Protein AF-0000000080634262 (afdb_homodimer)

Radius of gyration: 26.29 Å; Cα contacts (8 Å, |Δi|>4): 633; chains: 2; bounding box: 50×141×45 Å

Secondary structure (DSSP, 8-state):
--------------------EEEEEEEEESS-HHHHHHHHSSGGGHHHH-TTEEEEEEEEETTEEEEEEEETTS-EEEEEEEEEETTTTEEEEEEEE-SSSEEEEEEEEEEEEETTEEEEEEEEEEEE-SS-HHHHHHHHHHHHHHHHHHHHHHHHT-/--------------------EEEEEEEEESS-HHHHHHHHSSGGGHHHH-TTEEEEEEEEETTEEEEEEEETTS-EEEEEEEEEETTTTEEEEEEEE-SSSEEEEEEEEEEEEETTEEEEEEEEEEEE-SS-HHHHHHHHHHHHHHHHHHHHHHHHT-

Solvent-accessible surface area (backbone atoms only — not comparable to full-atom values): 17126 Å² total; per-residue (Å²): 134,85,78,78,78,80,78,79,79,77,76,73,71,71,70,67,74,78,78,60,48,74,48,76,50,71,51,75,43,91,41,51,42,67,66,53,38,69,48,66,56,49,79,53,40,50,22,69,28,28,77,58,37,46,24,17,33,34,34,51,56,97,90,39,41,35,37,38,36,35,32,60,96,59,64,52,36,33,33,37,60,72,46,77,34,81,89,67,31,33,33,30,33,32,60,77,46,59,87,61,41,56,40,80,35,39,35,37,44,34,48,38,75,44,88,80,14,17,35,36,42,42,37,38,37,23,34,56,38,93,45,52,63,70,56,33,44,52,53,52,51,48,53,53,52,47,31,51,54,22,42,52,52,49,62,72,72,109,133,83,78,78,78,77,79,78,79,76,76,72,70,72,71,67,72,79,78,61,48,73,46,76,51,72,51,77,40,93,41,51,41,68,67,53,38,68,46,66,56,48,80,52,40,49,22,67,27,27,77,59,37,46,26,16,34,32,33,50,56,95,90,39,41,34,38,38,35,35,32,61,95,58,64,53,35,33,34,37,58,72,45,76,34,83,89,66,30,34,35,29,33,30,60,78,47,59,86,60,39,56,40,80,35,40,36,38,44,33,48,37,76,45,88,80,13,18,33,36,42,40,37,37,38,23,34,57,38,94,45,51,63,69,56,35,44,51,53,53,51,48,54,52,52,46,30,50,54,22,42,51,53,50,59,69,72,106

Sequence (316 aa):
MRTLFAIMAAMIALASPALAVEVTESTTLPYPVEKVWQQIGPFCNLGTWHPAVESCTLRRKDGAQKRVLALKGGGAIEERLLSSSASSHRIRYSILTSPLPVKDYAASLSAEPAGKGTRVVWKARYTSNGASDEESRKVISGIFTAGFDGLKQKLAAQMRTLFAIMAAMIALASPALAVEVTESTTLPYPVEKVWQQIGPFCNLGTWHPAVESCTLRRKDGAQKRVLALKGGGAIEERLLSSSASSHRIRYSILTSPLPVKDYAASLSAEPAGKGTRVVWKARYTSNGASDEESRKVISGIFTAGFDGLKQKLAAQ

InterPro domains:
  IPR019587 Polyketide cyclase/dehydrase [PF10604] (21-155)
  IPR023393 START-like domain superfamily [G3DSA:3.30.530.20] (20-157)

Organism: NCBI:txid1064539

Foldseek 3Di:
DPPPPPPPPPPPPPPPPPDWQKAKDKDKDLDDQVLLLVQVQPPQSLQVFQPQFVGKDWDDDPRWIKIWTAGVVGWIWIKTWPDGDPPQSKTKIATPDGPAQWAPKIKMWGWDDDPNIIMIMIMMITHGHPDDSVVSNVVVNVSVVSRVVRSNVVSVVD/DPPPPPPPPPPPPPPPPPDWQKAKDKDKDLADQVLLLVQVQPPQSLQVFQPQFVGKDWDDDPRWIKIWTAGVVGWIWIKTWPDGDPPQSKTKIATDDGPAQWAPKIKMWGWDDDPNIIMIMIMMITHGHPDDSVVSNVVVNVSVVSRVVRSNVVSVVD

pLDDT: mean 91.01, std 17.72, range [24.95, 99.0]

Nearest PDB structures (foldseek):
  3cnw-assembly1_A  TM=9.439E-01  e=1.533E-12  Bacillus cereus ATCC 14579
  3f08-assembly1_A  TM=9.289E-01  e=1.223E-12  [Bacillus thuringiensis] serovar konkukian
  4n0g-assembly2_D  TM=9.205E-01  e=3.667E-10  Arabidopsis thaliana
  3rt0-assembly2_D  TM=8.994E-01  e=9.695E-09  Arabidopsis thaliana
  4jdl-assembly1_A  TM=8.144E-01  e=6.407E-06  Arabidopsis thaliana

Structure (mmCIF, N/CA/C/O backbone):
data_AF-0000000080634262-model_v1
#
loop_
_entity.id
_entity.type
_entity.pdbx_description
1 polymer 'SRPBCC family protein'
#
loop_
_atom_site.group_PDB
_atom_site.id
_atom_site.type_symbol
_atom_site.label_atom_id
_atom_site.label_alt_id
_atom_site.label_comp_id
_atom_site.label_asym_id
_atom_site.label_entity_id
_atom_site.label_seq_id
_atom_site.pdbx_PDB_ins_code
_atom_site.Cartn_x
_atom_site.Cartn_y
_atom_site.Cartn_z
_atom_site.occupancy
_atom_site.B_iso_or_equiv
_atom_site.auth_seq_id
_atom_site.auth_comp_id
_atom_site.auth_asym_id
_atom_site.auth_atom_id
_atom_site.pdbx_PDB_model_num
ATOM 1 N N . MET A 1 1 ? 11.555 -71.75 25.875 1 26.02 1 MET A N 1
ATOM 2 C CA . MET A 1 1 ? 10.578 -71.062 25 1 26.02 1 MET A CA 1
ATOM 3 C C . MET A 1 1 ? 10.883 -69.625 24.859 1 26.02 1 MET A C 1
ATOM 5 O O . MET A 1 1 ? 10.75 -68.812 25.812 1 26.02 1 MET A O 1
ATOM 9 N N . ARG A 1 2 ? 12.07 -69.312 24.203 1 41.69 2 ARG A N 1
ATOM 10 C CA . ARG A 1 2 ? 12.562 -67.938 23.891 1 41.69 2 ARG A CA 1
ATOM 11 C C . ARG A 1 2 ? 11.5 -67.125 23.188 1 41.69 2 ARG A C 1
ATOM 13 O O . ARG A 1 2 ? 10.938 -67.562 22.172 1 41.69 2 ARG A O 1
ATOM 20 N N . THR A 1 3 ? 10.797 -66.25 23.906 1 38.19 3 THR A N 1
ATOM 21 C CA . THR A 1 3 ? 9.781 -65.375 23.406 1 38.19 3 THR A CA 1
ATOM 22 C C . THR A 1 3 ? 10.344 -64.5 22.297 1 38.19 3 THR A C 1
ATOM 24 O O . THR A 1 3 ? 11.359 -63.812 22.484 1 38.19 3 THR A O 1
ATOM 27 N N . LEU A 1 4 ? 10.148 -64.812 21.109 1 45.25 4 LEU A N 1
ATOM 28 C CA . LEU A 1 4 ? 10.508 -64.062 19.906 1 45.25 4 LEU A CA 1
ATOM 29 C C . LEU A 1 4 ? 9.844 -62.688 19.922 1 45.25 4 LEU A C 1
ATOM 31 O O . LEU A 1 4 ? 8.617 -62.594 20.031 1 45.25 4 LEU A O 1
ATOM 35 N N . PHE A 1 5 ? 10.539 -61.656 20.422 1 45.03 5 PHE A N 1
ATOM 36 C CA . PHE A 1 5 ? 10.102 -60.25 20.359 1 45.03 5 PHE A CA 1
ATOM 37 C C . PHE A 1 5 ? 10.039 -59.781 18.922 1 45.03 5 PHE A C 1
ATOM 39 O O . PHE A 1 5 ? 11.047 -59.781 18.203 1 45.03 5 PHE A O 1
ATOM 46 N N . ALA A 1 6 ? 8.93 -59.969 18.203 1 47.25 6 ALA A N 1
ATOM 47 C CA . ALA A 1 6 ? 8.688 -59.406 16.859 1 47.25 6 ALA A CA 1
ATOM 48 C C . ALA A 1 6 ? 8.773 -57.875 16.875 1 47.25 6 ALA A C 1
ATOM 50 O O . ALA A 1 6 ? 8.062 -57.219 17.641 1 47.25 6 ALA A O 1
ATOM 51 N N . ILE A 1 7 ? 9.953 -57.281 16.547 1 45.41 7 ILE A N 1
ATOM 52 C CA . ILE A 1 7 ? 10.094 -55.844 16.359 1 45.41 7 ILE A CA 1
ATOM 53 C C . ILE A 1 7 ? 9.211 -55.375 15.211 1 45.41 7 ILE A C 1
ATOM 55 O O . ILE A 1 7 ? 9.375 -55.844 14.078 1 45.41 7 ILE A O 1
ATOM 59 N N . MET A 1 8 ? 8.016 -54.938 15.414 1 42.28 8 MET A N 1
ATOM 60 C CA . MET A 1 8 ? 7.148 -54.312 14.414 1 42.28 8 MET A CA 1
ATOM 61 C C . MET A 1 8 ? 7.777 -53.062 13.859 1 42.28 8 MET A C 1
ATOM 63 O O . MET A 1 8 ? 8.055 -52.125 14.609 1 42.28 8 MET A O 1
ATOM 67 N N . ALA A 1 9 ? 8.523 -53.062 12.742 1 43.19 9 ALA A N 1
ATOM 68 C CA . ALA A 1 9 ? 9.016 -51.875 12.047 1 43.19 9 ALA A CA 1
ATOM 69 C C . ALA A 1 9 ? 7.863 -51 11.539 1 43.19 9 ALA A C 1
ATOM 71 O O . ALA A 1 9 ? 7.027 -51.469 10.758 1 43.19 9 ALA A O 1
ATOM 72 N N . ALA A 1 10 ? 7.402 -49.969 12.281 1 42.59 10 ALA A N 1
ATOM 73 C CA . ALA A 1 10 ? 6.445 -48.969 11.812 1 42.59 10 ALA A CA 1
ATOM 74 C C . ALA A 1 10 ? 6.949 -48.281 10.555 1 42.59 10 ALA A C 1
ATOM 76 O O . ALA A 1 10 ? 8.016 -47.656 10.555 1 42.59 10 ALA A O 1
ATOM 77 N N . MET A 1 11 ? 6.648 -48.719 9.391 1 40.09 11 MET A N 1
ATOM 78 C CA . MET A 1 11 ? 6.945 -47.969 8.164 1 40.09 11 MET A CA 1
ATOM 79 C C . MET A 1 11 ? 6.445 -46.531 8.266 1 40.09 11 MET A C 1
ATOM 81 O O . MET A 1 11 ? 5.27 -46.312 8.547 1 40.09 11 MET A O 1
ATOM 85 N N . ILE A 1 12 ? 7.262 -45.656 8.68 1 41.44 12 ILE A N 1
ATOM 86 C CA . ILE A 1 12 ? 6.918 -44.25 8.516 1 41.44 12 ILE A CA 1
ATOM 87 C C . ILE A 1 12 ? 6.543 -43.969 7.066 1 41.44 12 ILE A C 1
ATOM 89 O O . ILE A 1 12 ? 7.371 -44.125 6.164 1 41.44 12 ILE A O 1
ATOM 93 N N . ALA A 1 13 ? 5.395 -44.188 6.656 1 39.56 13 ALA A N 1
ATOM 94 C CA . ALA A 1 13 ? 4.953 -43.688 5.352 1 39.56 13 ALA A CA 1
ATOM 95 C C . ALA A 1 13 ? 5.449 -42.281 5.098 1 39.56 13 ALA A C 1
ATOM 97 O O . ALA A 1 13 ? 5.113 -41.344 5.844 1 39.56 13 ALA A O 1
ATOM 98 N N . LEU A 1 14 ? 6.648 -42.062 4.652 1 41.06 14 LEU A N 1
ATOM 99 C CA . LEU A 1 14 ? 6.863 -40.719 4.07 1 41.06 14 LEU A CA 1
ATOM 100 C C . LEU A 1 14 ? 5.637 -40.281 3.289 1 41.06 14 LEU A C 1
ATOM 102 O O . LEU A 1 14 ? 5.121 -41 2.447 1 41.06 14 LEU A O 1
ATOM 106 N N . ALA A 1 15 ? 4.656 -39.625 3.889 1 42.59 15 ALA A N 1
ATOM 107 C CA . ALA A 1 15 ? 3.645 -38.938 3.076 1 42.59 15 ALA A CA 1
ATOM 108 C C . ALA A 1 15 ? 4.191 -38.594 1.695 1 42.59 15 ALA A C 1
ATOM 110 O O . ALA A 1 15 ? 5.227 -37.938 1.577 1 42.59 15 ALA A O 1
ATOM 111 N N . SER A 1 16 ? 4.164 -39.344 0.72 1 44.16 16 SER A N 1
ATOM 112 C CA . SER A 1 16 ? 4.359 -38.844 -0.639 1 44.16 16 SER A CA 1
ATOM 113 C C . SER A 1 16 ? 3.889 -37.406 -0.773 1 44.16 16 SER A C 1
ATOM 115 O O . SER A 1 16 ? 2.775 -37.062 -0.365 1 44.16 16 SER A O 1
ATOM 117 N N . PRO A 1 17 ? 4.707 -36.312 -0.596 1 48.53 17 PRO A N 1
ATOM 118 C CA . PRO A 1 17 ? 4.148 -34.969 -0.733 1 48.53 17 PRO A CA 1
ATOM 119 C C . PRO A 1 17 ? 2.934 -34.938 -1.658 1 48.53 17 PRO A C 1
ATOM 121 O O . PRO A 1 17 ? 2.996 -35.438 -2.787 1 48.53 17 PRO A O 1
ATOM 124 N N . ALA A 1 18 ? 1.778 -35.312 -1.426 1 54.34 18 ALA A N 1
ATOM 125 C CA . ALA A 1 18 ? 0.658 -35.031 -2.312 1 54.34 18 ALA A CA 1
ATOM 126 C C . ALA A 1 18 ? 1.027 -33.938 -3.311 1 54.34 18 ALA A C 1
ATOM 128 O O . ALA A 1 18 ? 1.738 -32.969 -2.969 1 54.34 18 ALA A O 1
ATOM 129 N N . LEU A 1 19 ? 1.406 -34.094 -4.633 1 70.31 19 LEU A N 1
ATOM 130 C CA . LEU A 1 19 ? 2.033 -33.406 -5.766 1 70.31 19 LEU A CA 1
ATOM 131 C C . LEU A 1 19 ? 1.473 -32 -5.93 1 70.31 19 LEU A C 1
ATOM 133 O O . LEU A 1 19 ? 0.319 -31.844 -6.332 1 70.31 19 LEU A O 1
ATOM 137 N N . ALA A 1 20 ? 1.976 -31.109 -5.25 1 91.56 20 ALA A N 1
ATOM 138 C CA . ALA A 1 20 ? 1.607 -29.703 -5.379 1 91.56 20 ALA A CA 1
ATOM 139 C C . ALA A 1 20 ? 1.731 -29.234 -6.824 1 91.56 20 ALA A C 1
ATOM 141 O O . ALA A 1 20 ? 2.648 -29.656 -7.543 1 91.56 20 ALA A O 1
ATOM 142 N N . VAL A 1 21 ? 0.616 -28.562 -7.32 1 98.19 21 VAL A N 1
ATOM 143 C CA . VAL A 1 21 ? 0.658 -27.891 -8.617 1 98.19 21 VAL A CA 1
ATOM 144 C C . VAL A 1 21 ? 1.538 -26.656 -8.539 1 98.19 21 VAL A C 1
ATOM 146 O O . VAL A 1 21 ? 1.495 -25.922 -7.543 1 98.19 21 VAL A O 1
ATOM 149 N N . GLU A 1 22 ? 2.365 -26.438 -9.523 1 98.62 22 GLU A N 1
ATOM 150 C CA . GLU A 1 22 ? 3.184 -25.234 -9.609 1 98.62 22 GLU A CA 1
ATOM 151 C C . GLU A 1 22 ? 2.854 -24.422 -10.859 1 98.62 22 GLU A C 1
ATOM 153 O O . GLU A 1 22 ? 2.695 -25 -11.945 1 98.62 22 GLU A O 1
ATOM 158 N N . VAL A 1 23 ? 2.68 -23.188 -10.68 1 98.81 23 VAL A N 1
ATOM 159 C CA . VAL A 1 23 ? 2.471 -22.266 -11.789 1 98.81 23 VAL A CA 1
ATOM 160 C C . VAL A 1 23 ? 3.512 -21.141 -11.727 1 98.81 23 VAL A C 1
ATOM 162 O O . VAL A 1 23 ? 3.76 -20.578 -10.664 1 98.81 23 VAL A O 1
ATOM 165 N N . THR A 1 24 ? 4.18 -20.875 -12.828 1 98.88 24 THR A N 1
ATOM 166 C CA . THR A 1 24 ? 5.109 -19.75 -12.961 1 98.88 24 THR A CA 1
ATOM 167 C C . THR A 1 24 ? 4.84 -18.969 -14.242 1 98.88 24 THR A C 1
ATOM 169 O O . THR A 1 24 ? 4.719 -19.562 -15.32 1 98.88 24 THR A O 1
ATOM 172 N N . GLU A 1 25 ? 4.66 -17.703 -14.125 1 98.94 25 GLU A N 1
ATOM 173 C CA . GLU A 1 25 ? 4.566 -16.766 -15.242 1 98.94 25 GLU A CA 1
ATOM 174 C C . GLU A 1 25 ? 5.566 -15.625 -15.094 1 98.94 25 GLU A C 1
ATOM 176 O O . GLU A 1 25 ? 5.949 -15.281 -13.977 1 98.94 25 GLU A O 1
ATOM 181 N N . SER A 1 26 ? 5.973 -15.055 -16.203 1 98.88 26 SER A N 1
ATOM 182 C CA . SER A 1 26 ? 6.883 -13.914 -16.125 1 98.88 26 SER A CA 1
ATOM 183 C C . SER A 1 26 ? 6.656 -12.953 -17.297 1 98.88 26 SER A C 1
ATOM 185 O O . SER A 1 26 ? 6.023 -13.312 -18.281 1 98.88 26 SER A O 1
ATOM 187 N N . THR A 1 27 ? 7.086 -11.773 -17.125 1 98.88 27 THR A N 1
ATOM 188 C CA . THR A 1 27 ? 7.113 -10.75 -18.156 1 98.88 27 THR A CA 1
ATOM 189 C C . THR A 1 27 ? 8.344 -9.852 -18 1 98.88 27 THR A C 1
ATOM 191 O O . THR A 1 27 ? 8.945 -9.805 -16.922 1 98.88 27 THR A O 1
ATOM 194 N N . THR A 1 28 ? 8.719 -9.25 -19.094 1 98.69 28 THR A N 1
ATOM 195 C CA . THR A 1 28 ? 9.797 -8.266 -19.047 1 98.69 28 THR A CA 1
ATOM 196 C C . THR A 1 28 ? 9.273 -6.879 -19.406 1 98.69 28 THR A C 1
ATOM 198 O O . THR A 1 28 ? 8.555 -6.707 -20.391 1 98.69 28 THR A O 1
ATOM 201 N N . LEU A 1 29 ? 9.625 -5.977 -18.562 1 98.75 29 LEU A N 1
ATOM 202 C CA . LEU A 1 29 ? 9.172 -4.598 -18.703 1 98.75 29 LEU A CA 1
ATOM 203 C C . LEU A 1 29 ? 10.344 -3.666 -19 1 98.75 29 LEU A C 1
ATOM 205 O O . LEU A 1 29 ? 11.438 -3.844 -18.469 1 98.75 29 LEU A O 1
ATOM 209 N N . PRO A 1 30 ? 10.148 -2.578 -19.797 1 98.19 30 PRO A N 1
ATOM 210 C CA . PRO A 1 30 ? 11.227 -1.662 -20.172 1 98.19 30 PRO A CA 1
ATOM 211 C C . PRO A 1 30 ? 11.445 -0.554 -19.141 1 98.19 30 PRO A C 1
ATOM 213 O O . PRO A 1 30 ? 11.602 0.612 -19.516 1 98.19 30 PRO A O 1
ATOM 216 N N . TYR A 1 31 ? 11.453 -0.851 -17.906 1 98 31 TYR A N 1
ATOM 217 C CA . TYR A 1 31 ? 11.648 0.09 -16.812 1 98 31 TYR A CA 1
ATOM 218 C C . TYR A 1 31 ? 12.68 -0.433 -15.812 1 98 31 TYR A C 1
ATOM 220 O O . TYR A 1 31 ? 12.836 -1.646 -15.656 1 98 31 TYR A O 1
ATOM 228 N N . PRO A 1 32 ? 13.375 0.494 -15.148 1 96.81 32 PRO A N 1
ATOM 229 C CA . PRO A 1 32 ? 14.32 0.051 -14.125 1 96.81 32 PRO A CA 1
ATOM 230 C C . PRO A 1 32 ? 13.648 -0.703 -12.977 1 96.81 32 PRO A C 1
ATOM 232 O O . PRO A 1 32 ? 12.477 -0.457 -12.68 1 96.81 32 PRO A O 1
ATOM 235 N N . VAL A 1 33 ? 14.352 -1.589 -12.281 1 97.62 33 VAL A N 1
ATOM 236 C CA . VAL A 1 33 ? 13.82 -2.51 -11.281 1 97.62 33 VAL A CA 1
ATOM 237 C C . VAL A 1 33 ? 13.188 -1.723 -10.141 1 97.62 33 VAL A C 1
ATOM 239 O O . VAL A 1 33 ? 12.156 -2.125 -9.594 1 97.62 33 VAL A O 1
ATOM 242 N N . GLU A 1 34 ? 13.75 -0.56 -9.789 1 94.44 34 GLU A N 1
ATOM 243 C CA . GLU A 1 34 ? 13.219 0.201 -8.664 1 94.44 34 GLU A CA 1
ATOM 244 C C . GLU A 1 34 ? 11.828 0.756 -8.984 1 94.44 34 GLU A C 1
ATOM 246 O O . GLU A 1 34 ? 10.953 0.785 -8.117 1 94.44 34 GLU A O 1
ATOM 251 N N . LYS A 1 35 ? 11.68 1.171 -10.195 1 95.25 35 LYS A N 1
ATOM 252 C CA . LYS A 1 35 ? 10.383 1.679 -10.625 1 95.25 35 LYS A CA 1
ATOM 253 C C . LYS A 1 35 ? 9.32 0.579 -10.594 1 95.25 35 LYS A C 1
ATOM 255 O O . LYS A 1 35 ? 8.195 0.804 -10.141 1 95.25 35 LYS A O 1
ATOM 260 N N . VAL A 1 36 ? 9.656 -0.594 -11.008 1 98.12 36 VAL A N 1
ATOM 261 C CA . VAL A 1 36 ? 8.742 -1.733 -11.016 1 98.12 36 VAL A CA 1
ATOM 262 C C . VAL A 1 36 ? 8.453 -2.166 -9.578 1 98.12 36 VAL A C 1
ATOM 264 O O . VAL A 1 36 ? 7.297 -2.414 -9.227 1 98.12 36 VAL A O 1
ATOM 267 N N . TRP A 1 37 ? 9.5 -2.176 -8.742 1 97.38 37 TRP A N 1
ATOM 268 C CA . TRP A 1 37 ? 9.367 -2.609 -7.355 1 97.38 37 TRP A CA 1
ATOM 269 C C . TRP A 1 37 ? 8.422 -1.69 -6.586 1 97.38 37 TRP A C 1
ATOM 271 O O . TRP A 1 37 ? 7.648 -2.148 -5.742 1 97.38 37 TRP A O 1
ATOM 281 N N . GLN A 1 38 ? 8.43 -0.447 -6.926 1 95.31 38 GLN A N 1
ATOM 282 C CA . GLN A 1 38 ? 7.555 0.519 -6.273 1 95.31 38 GLN A CA 1
ATOM 283 C C . GLN A 1 38 ? 6.082 0.173 -6.496 1 95.31 38 GLN A C 1
ATOM 285 O O . GLN A 1 38 ? 5.23 0.503 -5.672 1 95.31 38 GLN A O 1
ATOM 290 N N . GLN A 1 39 ? 5.848 -0.547 -7.531 1 96.62 39 GLN A N 1
ATOM 291 C CA . GLN A 1 39 ? 4.469 -0.916 -7.836 1 96.62 39 GLN A CA 1
ATOM 292 C C . GLN A 1 39 ? 4.102 -2.248 -7.188 1 96.62 39 GLN A C 1
ATOM 294 O O . GLN A 1 39 ? 2.988 -2.412 -6.684 1 96.62 39 GLN A O 1
ATOM 299 N N . ILE A 1 40 ? 5.008 -3.191 -7.16 1 98.56 40 ILE A N 1
ATOM 300 C CA . ILE A 1 40 ? 4.574 -4.547 -6.836 1 98.56 40 ILE A CA 1
ATOM 301 C C . ILE A 1 40 ? 4.965 -4.883 -5.398 1 98.56 40 ILE A C 1
ATOM 303 O O . ILE A 1 40 ? 4.445 -5.836 -4.812 1 98.56 40 ILE A O 1
ATOM 307 N N . GLY A 1 41 ? 5.801 -4.113 -4.805 1 97.94 41 GLY A N 1
ATOM 308 C CA . GLY A 1 41 ? 6.324 -4.402 -3.48 1 97.94 41 GLY A CA 1
ATOM 309 C C . GLY A 1 41 ? 5.305 -4.191 -2.377 1 97.94 41 GLY A C 1
ATOM 310 O O . GLY A 1 41 ? 5.082 -5.082 -1.555 1 97.94 41 GLY A O 1
ATOM 311 N N . PRO A 1 42 ? 4.723 -3.008 -2.365 1 97.75 42 PRO A N 1
ATOM 312 C CA . PRO A 1 42 ? 3.713 -2.791 -1.327 1 97.75 42 PRO A CA 1
ATOM 313 C C . PRO A 1 42 ? 2.494 -3.699 -1.49 1 97.75 42 PRO A C 1
ATOM 315 O O . PRO A 1 42 ? 1.886 -3.734 -2.562 1 97.75 42 PRO A O 1
ATOM 318 N N . PHE A 1 43 ? 2.098 -4.281 -0.512 1 98.44 43 PHE A N 1
ATOM 319 C CA . PHE A 1 43 ? 1.203 -5.434 -0.547 1 98.44 43 PHE A CA 1
ATOM 320 C C . PHE A 1 43 ? -0.145 -5.055 -1.147 1 98.44 43 PHE A C 1
ATOM 322 O O . PHE A 1 43 ? -0.687 -5.781 -1.982 1 98.44 43 PHE A O 1
ATOM 329 N N . CYS A 1 44 ? -0.626 -3.9 -0.867 1 98.5 44 CYS A N 1
ATOM 330 C CA . CYS A 1 44 ? -1.959 -3.537 -1.336 1 98.5 44 CYS A CA 1
ATOM 331 C C . CYS A 1 44 ? -1.883 -2.732 -2.627 1 98.5 44 CYS A C 1
ATOM 333 O O . CYS A 1 44 ? -2.912 -2.35 -3.186 1 98.5 44 CYS A O 1
ATOM 335 N N . ASN A 1 45 ? -0.673 -2.465 -3.137 1 97.44 45 ASN A N 1
ATOM 336 C CA . ASN A 1 45 ? -0.595 -1.792 -4.43 1 97.44 45 ASN A CA 1
ATOM 337 C C . ASN A 1 45 ? -1.206 -2.639 -5.543 1 97.44 45 ASN A C 1
ATOM 339 O O . ASN A 1 45 ? -1.545 -2.121 -6.609 1 97.44 45 ASN A O 1
ATOM 343 N N . LEU A 1 46 ? -1.31 -3.953 -5.262 1 98.12 46 LEU A N 1
ATOM 344 C CA . LEU A 1 46 ? -1.974 -4.812 -6.238 1 98.12 46 LEU A CA 1
ATOM 345 C C . LEU A 1 46 ? -3.32 -4.227 -6.648 1 98.12 46 LEU A C 1
ATOM 347 O O . LEU A 1 46 ? -3.727 -4.344 -7.809 1 98.12 46 LEU A O 1
ATOM 351 N N . GLY A 1 47 ? -3.975 -3.561 -5.816 1 97.19 47 GLY A N 1
ATOM 352 C CA . GLY A 1 47 ? -5.27 -2.949 -6.074 1 97.19 47 GLY A CA 1
ATOM 353 C C . GLY A 1 47 ? -5.199 -1.81 -7.074 1 97.19 47 GLY A C 1
ATOM 354 O O . GLY A 1 47 ? -6.227 -1.367 -7.594 1 97.19 47 GLY A O 1
ATOM 355 N N . THR A 1 48 ? -4.039 -1.35 -7.344 1 95.88 48 THR A N 1
ATOM 356 C CA . THR A 1 48 ? -3.9 -0.195 -8.227 1 95.88 48 THR A CA 1
ATOM 357 C C . THR A 1 48 ? -3.549 -0.635 -9.641 1 95.88 48 THR A C 1
ATOM 359 O O . THR A 1 48 ? -3.588 0.169 -10.578 1 95.88 48 THR A O 1
ATOM 362 N N . TRP A 1 49 ? -3.252 -1.921 -9.844 1 96.56 49 TRP A N 1
ATOM 363 C CA . TRP A 1 49 ? -2.812 -2.271 -11.188 1 96.56 49 TRP A CA 1
ATOM 364 C C . TRP A 1 49 ? -3.455 -3.574 -11.648 1 96.56 49 TRP A C 1
ATOM 366 O O . TRP A 1 49 ? -3.498 -3.865 -12.844 1 96.56 49 TRP A O 1
ATOM 376 N N . HIS A 1 50 ? -3.84 -4.488 -10.766 1 98.12 50 HIS A N 1
ATOM 377 C CA . HIS A 1 50 ? -4.5 -5.699 -11.227 1 98.12 50 HIS A CA 1
ATOM 378 C C . HIS A 1 50 ? -5.934 -5.414 -11.664 1 98.12 50 HIS A C 1
ATOM 380 O O . HIS A 1 50 ? -6.734 -4.902 -10.875 1 98.12 50 HIS A O 1
ATOM 386 N N . PRO A 1 51 ? -6.355 -5.848 -12.797 1 97.44 51 PRO A N 1
ATOM 387 C CA . PRO A 1 51 ? -7.637 -5.41 -13.352 1 97.44 51 PRO A CA 1
ATOM 388 C C . PRO A 1 51 ? -8.828 -6.094 -12.695 1 97.44 51 PRO A C 1
ATOM 390 O O . PRO A 1 51 ? -9.961 -5.598 -12.781 1 97.44 51 PRO A O 1
ATOM 393 N N . ALA A 1 52 ? -8.586 -7.195 -12.031 1 97.69 52 ALA A N 1
ATOM 394 C CA . ALA A 1 52 ? -9.695 -7.934 -11.43 1 97.69 52 ALA A CA 1
ATOM 395 C C . ALA A 1 52 ? -10.016 -7.41 -10.039 1 97.69 52 ALA A C 1
ATOM 397 O O . ALA A 1 52 ? -11.023 -7.797 -9.438 1 97.69 52 ALA A O 1
ATOM 398 N N . VAL A 1 53 ? -9.195 -6.586 -9.445 1 98.19 53 VAL A N 1
ATOM 399 C CA . VAL A 1 53 ? -9.344 -6.148 -8.062 1 98.19 53 VAL A CA 1
A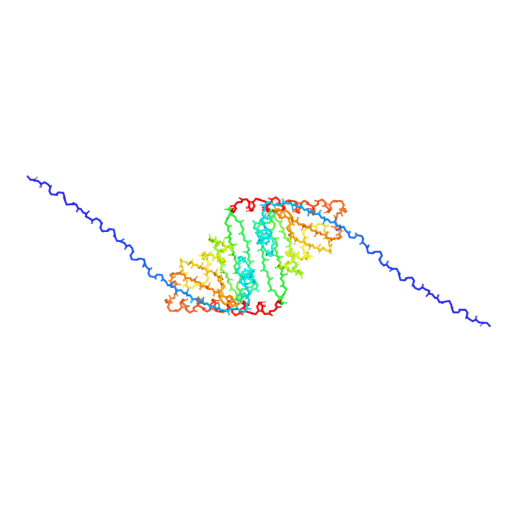TOM 400 C C . VAL A 1 53 ? -10.07 -4.805 -8.016 1 98.19 53 VAL A C 1
ATOM 402 O O . VAL A 1 53 ? -9.695 -3.865 -8.719 1 98.19 53 VAL A O 1
ATOM 405 N N . GLU A 1 54 ? -11.086 -4.742 -7.234 1 97.31 54 GLU A N 1
ATOM 406 C CA . GLU A 1 54 ? -11.844 -3.514 -7.02 1 97.31 54 GLU A CA 1
ATOM 407 C C . GLU A 1 54 ? -11.211 -2.658 -5.926 1 97.31 54 GLU A C 1
ATOM 409 O O . GLU A 1 54 ? -11.156 -1.432 -6.043 1 97.31 54 GLU A O 1
ATOM 414 N N . SER A 1 55 ? -10.828 -3.281 -4.852 1 98.06 55 SER A N 1
ATOM 415 C CA . SER A 1 55 ? -10.18 -2.598 -3.74 1 98.06 55 SER A CA 1
ATOM 416 C C . SER A 1 55 ? -9.312 -3.561 -2.93 1 98.06 55 SER A C 1
ATOM 418 O O . SER A 1 55 ? -9.492 -4.777 -3.012 1 98.06 55 SER A O 1
ATOM 420 N N . CYS A 1 56 ? -8.359 -3.045 -2.18 1 98.81 56 CYS A N 1
ATOM 421 C CA . CYS A 1 56 ? -7.469 -3.795 -1.307 1 98.81 56 CYS A CA 1
ATOM 422 C C . CYS A 1 56 ? -7.465 -3.211 0.101 1 98.81 56 CYS A C 1
ATOM 424 O O . CYS A 1 56 ? -7.16 -2.031 0.287 1 98.81 56 CYS A O 1
ATOM 426 N N . THR A 1 57 ? -7.801 -4.031 1.087 1 98.69 57 THR A N 1
ATOM 427 C CA . THR A 1 57 ? -7.758 -3.633 2.49 1 98.69 57 THR A CA 1
ATOM 428 C C . THR A 1 57 ? -6.531 -4.223 3.182 1 98.69 57 THR A C 1
ATOM 430 O O . THR A 1 57 ? -6.344 -5.441 3.191 1 98.69 57 THR A O 1
ATOM 433 N N . LEU A 1 58 ? -5.746 -3.348 3.752 1 98.62 58 LEU A N 1
ATOM 434 C CA . LEU A 1 58 ? -4.555 -3.748 4.492 1 98.62 58 LEU A CA 1
ATOM 435 C C . LEU A 1 58 ? -4.793 -3.664 5.996 1 98.62 58 LEU A C 1
ATOM 437 O O . LEU A 1 58 ? -5.301 -2.656 6.492 1 98.62 58 LEU A O 1
ATOM 441 N N . ARG A 1 59 ? -4.449 -4.746 6.605 1 94.94 59 ARG A N 1
ATOM 442 C CA . ARG A 1 59 ? -4.539 -4.816 8.062 1 94.94 59 ARG A CA 1
ATOM 443 C C . ARG A 1 59 ? -3.227 -5.297 8.664 1 94.94 59 ARG A C 1
ATOM 445 O O . ARG A 1 59 ? -2.545 -6.148 8.094 1 94.94 59 ARG A O 1
ATOM 452 N N . ARG A 1 60 ? -2.926 -4.715 9.75 1 91.75 60 ARG A N 1
ATOM 453 C CA . ARG A 1 60 ? -1.817 -5.227 10.555 1 91.75 60 ARG A CA 1
ATOM 454 C C . ARG A 1 60 ? -2.277 -5.566 11.969 1 91.75 60 ARG A C 1
ATOM 456 O O . ARG A 1 60 ? -2.893 -4.738 12.648 1 91.75 60 ARG A O 1
ATOM 463 N N . LYS A 1 61 ? -1.998 -6.824 12.297 1 84.81 61 LYS A N 1
ATOM 464 C CA . LYS A 1 61 ? -2.273 -7.281 13.656 1 84.81 61 LYS A CA 1
ATOM 465 C C . LYS A 1 61 ? -1.137 -8.148 14.188 1 84.81 61 LYS A C 1
ATOM 467 O O . LYS A 1 61 ? -0.73 -9.117 13.531 1 84.81 61 LYS A O 1
ATOM 472 N N . ASP A 1 62 ? -0.611 -7.715 15.344 1 85 62 ASP A N 1
ATOM 473 C CA . ASP A 1 62 ? 0.435 -8.469 16.031 1 85 62 ASP A CA 1
ATOM 474 C C . ASP A 1 62 ? 1.624 -8.719 15.102 1 85 62 ASP A C 1
ATOM 476 O O . ASP A 1 62 ? 2.127 -9.844 15.023 1 85 62 ASP A O 1
ATOM 480 N N . GLY A 1 63 ? 1.959 -7.785 14.266 1 84.94 63 GLY A N 1
ATOM 481 C CA . GLY A 1 63 ? 3.146 -7.848 13.43 1 84.94 63 GLY A CA 1
ATOM 482 C C . GLY A 1 63 ? 2.895 -8.508 12.086 1 84.94 63 GLY A C 1
ATOM 483 O O . GLY A 1 63 ? 3.77 -8.508 11.211 1 84.94 63 GLY A O 1
ATOM 484 N N . ALA A 1 64 ? 1.717 -9.062 11.961 1 92 64 ALA A N 1
ATOM 485 C CA . ALA A 1 64 ? 1.372 -9.727 10.711 1 92 64 ALA A CA 1
ATOM 486 C C . ALA A 1 64 ? 0.521 -8.82 9.828 1 92 64 ALA A C 1
ATOM 488 O O . ALA A 1 64 ? -0.338 -8.086 10.32 1 92 64 ALA A O 1
ATOM 489 N N . GLN A 1 65 ? 0.785 -8.953 8.578 1 96.75 65 GLN A N 1
ATOM 490 C CA . GLN A 1 65 ? -0.015 -8.195 7.621 1 96.75 65 GLN A CA 1
ATOM 491 C C . GLN A 1 65 ? -0.921 -9.109 6.805 1 96.75 65 GLN A C 1
ATOM 493 O O . GLN A 1 65 ? -0.499 -10.188 6.379 1 96.75 65 GLN A O 1
ATOM 498 N N . LYS A 1 66 ? -2.105 -8.617 6.676 1 98.19 66 LYS A N 1
ATOM 499 C CA . LYS A 1 66 ? -3.082 -9.273 5.812 1 98.19 66 LYS A CA 1
ATOM 500 C C . LYS A 1 66 ? -3.713 -8.281 4.84 1 98.19 66 LYS A C 1
ATOM 502 O O . LYS A 1 66 ? -3.875 -7.105 5.168 1 98.19 66 LYS A O 1
ATOM 507 N N . ARG A 1 67 ? -4.031 -8.844 3.688 1 98.75 67 ARG A N 1
ATOM 508 C CA . ARG A 1 67 ? -4.844 -8.055 2.77 1 98.75 67 ARG A CA 1
ATOM 509 C C . ARG A 1 67 ? -6.121 -8.789 2.391 1 98.75 67 ARG A C 1
ATOM 511 O O . ARG A 1 67 ? -6.148 -10.023 2.361 1 98.75 67 ARG A O 1
ATOM 518 N N . VAL A 1 68 ? -7.129 -8.031 2.18 1 98.69 68 VAL A N 1
ATOM 519 C CA . VAL A 1 68 ? -8.359 -8.523 1.576 1 98.69 68 VAL A CA 1
ATOM 520 C C . VAL A 1 68 ? -8.586 -7.84 0.227 1 98.69 68 VAL A C 1
ATOM 522 O O . VAL A 1 68 ? -8.68 -6.613 0.154 1 98.69 68 VAL A O 1
ATOM 525 N N . LEU A 1 69 ? -8.609 -8.633 -0.78 1 98.88 69 LEU A N 1
ATOM 526 C CA . LEU A 1 69 ? -8.891 -8.164 -2.135 1 98.88 69 LEU A CA 1
ATOM 527 C C . LEU A 1 69 ? -10.367 -8.336 -2.477 1 98.88 69 LEU A C 1
ATOM 529 O O . LEU A 1 69 ? -10.852 -9.469 -2.578 1 98.88 69 LEU A O 1
ATOM 533 N N . ALA A 1 70 ? -11.055 -7.238 -2.641 1 98.69 70 ALA A N 1
ATOM 534 C CA . ALA A 1 70 ? -12.383 -7.293 -3.244 1 98.69 70 ALA A CA 1
ATOM 535 C C . ALA A 1 70 ? -12.297 -7.375 -4.766 1 98.69 70 ALA A C 1
ATOM 537 O O . ALA A 1 70 ? -11.578 -6.59 -5.391 1 98.69 70 ALA A O 1
ATOM 538 N N . LEU A 1 71 ? -13.031 -8.328 -5.266 1 98.31 71 LEU A N 1
ATOM 539 C CA . LEU A 1 71 ? -12.914 -8.57 -6.699 1 98.31 71 LEU A CA 1
ATOM 540 C C . LEU A 1 71 ? -14.031 -7.871 -7.461 1 98.31 71 LEU A C 1
ATOM 542 O O . LEU A 1 71 ? -15.156 -7.762 -6.961 1 98.31 71 LEU A O 1
ATOM 546 N N . LYS A 1 72 ? -13.656 -7.441 -8.688 1 96.56 72 LYS A N 1
ATOM 547 C CA . LYS A 1 72 ? -14.695 -6.953 -9.594 1 96.56 72 LYS A CA 1
ATOM 548 C C . LYS A 1 72 ? -15.672 -8.062 -9.961 1 96.56 72 LYS A C 1
ATOM 550 O O . LYS A 1 72 ? -15.258 -9.164 -10.336 1 96.56 72 LYS A O 1
ATOM 555 N N . GLY A 1 73 ? -16.953 -7.82 -9.859 1 95.44 73 GLY A N 1
ATOM 556 C CA . GLY A 1 73 ? -17.953 -8.836 -10.125 1 95.44 73 GLY A CA 1
ATOM 557 C C . GLY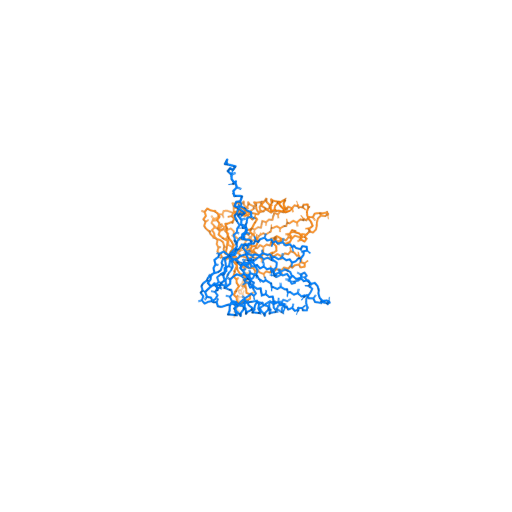 A 1 73 ? -18.359 -9.609 -8.891 1 95.44 73 GLY A C 1
ATOM 558 O O . GLY A 1 73 ? -19.266 -10.453 -8.945 1 95.44 73 GLY A O 1
ATOM 559 N N . GLY A 1 74 ? -17.625 -9.469 -7.82 1 96.94 74 GLY A N 1
ATOM 560 C CA . GLY A 1 74 ? -18.031 -10.07 -6.559 1 96.94 74 GLY A CA 1
ATOM 561 C C . GLY A 1 74 ? -17.016 -11.062 -6.023 1 96.94 74 GLY A C 1
ATOM 562 O O . GLY A 1 74 ? -16.219 -11.625 -6.785 1 96.94 74 GLY A O 1
ATOM 563 N N . GLY A 1 75 ? -17 -11.305 -4.66 1 97.88 75 GLY A N 1
ATOM 564 C CA . GLY A 1 75 ? -16.094 -12.211 -3.982 1 97.88 75 GLY A CA 1
ATOM 565 C C . GLY A 1 75 ? -14.875 -11.516 -3.416 1 97.88 75 GLY A C 1
ATOM 566 O O . GLY A 1 75 ? -14.672 -10.32 -3.643 1 97.88 75 GLY A O 1
ATOM 567 N N . ALA A 1 76 ? -14.133 -12.297 -2.678 1 98.62 76 ALA A N 1
ATOM 568 C CA . ALA A 1 76 ? -12.953 -11.734 -2.025 1 98.62 76 ALA A CA 1
ATOM 569 C C . ALA A 1 76 ? -11.883 -12.797 -1.823 1 98.62 76 ALA A C 1
ATOM 571 O O . ALA A 1 76 ? -12.188 -13.984 -1.724 1 98.62 76 ALA A O 1
ATOM 572 N N . ILE A 1 77 ? -10.656 -12.383 -1.801 1 98.81 77 ILE A N 1
ATOM 573 C CA . ILE A 1 77 ? -9.5 -13.195 -1.439 1 98.81 77 ILE A CA 1
ATOM 574 C C . ILE A 1 77 ? -8.812 -12.602 -0.215 1 98.81 77 ILE A C 1
ATOM 576 O O . ILE A 1 77 ? -8.547 -11.398 -0.17 1 98.81 77 ILE A O 1
ATOM 580 N N . GLU A 1 78 ? -8.602 -13.359 0.771 1 98.75 78 GLU A N 1
ATOM 581 C CA . GLU A 1 78 ? -7.82 -12.961 1.939 1 98.75 78 GLU A CA 1
ATOM 582 C C . GLU A 1 78 ? -6.438 -13.602 1.919 1 98.75 78 GLU A C 1
ATOM 584 O O . GLU A 1 78 ? -6.312 -14.82 1.786 1 98.75 78 GLU A O 1
ATOM 589 N N . GLU A 1 79 ? -5.43 -12.742 2.023 1 98.88 79 GLU A N 1
ATOM 590 C CA . GLU A 1 79 ? -4.059 -13.234 1.944 1 98.88 79 GLU A CA 1
ATOM 591 C C . GLU A 1 79 ? -3.227 -12.734 3.125 1 98.88 79 GLU A C 1
ATOM 593 O O . GLU A 1 79 ? -3.527 -11.695 3.709 1 98.88 79 GLU A O 1
ATOM 598 N N . ARG A 1 80 ? -2.238 -13.547 3.471 1 98.5 80 ARG A N 1
ATOM 599 C CA . ARG A 1 80 ? -1.253 -13.188 4.484 1 98.5 80 ARG A CA 1
ATOM 600 C C . ARG A 1 80 ? 0.116 -12.945 3.855 1 98.5 80 ARG A C 1
ATOM 602 O O . ARG A 1 80 ? 0.573 -13.742 3.029 1 98.5 80 ARG A O 1
ATOM 609 N N . LEU A 1 81 ? 0.704 -11.773 4.219 1 98.44 81 LEU A N 1
ATOM 610 C CA . LEU A 1 81 ? 2.084 -11.531 3.816 1 98.44 81 LEU A CA 1
ATOM 611 C C . LEU A 1 81 ? 3.045 -12.398 4.617 1 98.44 81 LEU A C 1
ATOM 613 O O . LEU A 1 81 ? 3.043 -12.367 5.848 1 98.44 81 LEU A O 1
ATOM 617 N N . LEU A 1 82 ? 3.816 -13.18 3.92 1 98.31 82 LEU A N 1
ATOM 618 C CA . LEU A 1 82 ? 4.766 -14.062 4.586 1 98.31 82 LEU A CA 1
ATOM 619 C C . LEU A 1 82 ? 6.129 -13.398 4.719 1 98.31 82 LEU A C 1
ATOM 621 O O . LEU A 1 82 ? 6.809 -13.562 5.734 1 98.31 82 LEU A O 1
ATOM 625 N N . SER A 1 83 ? 6.543 -12.719 3.682 1 97.5 83 SER A N 1
ATOM 626 C CA . SER A 1 83 ? 7.797 -11.977 3.711 1 97.5 83 SER A CA 1
ATOM 627 C C . SER A 1 83 ? 7.816 -10.891 2.641 1 97.5 83 SER A C 1
ATOM 629 O O . SER A 1 83 ? 7.117 -10.992 1.631 1 97.5 83 SER A O 1
ATOM 631 N N . SER A 1 84 ? 8.57 -9.898 2.914 1 96.56 84 SER A N 1
ATOM 632 C CA . SER A 1 84 ? 8.852 -8.797 1.997 1 96.56 84 SER A CA 1
ATOM 633 C C . SER A 1 84 ? 10.32 -8.383 2.068 1 96.56 84 SER A C 1
ATOM 635 O O . SER A 1 84 ? 10.82 -8.047 3.145 1 96.56 84 SER A O 1
ATOM 637 N N . SER A 1 85 ? 10.93 -8.391 0.892 1 96.56 85 SER A N 1
ATOM 638 C CA . SER A 1 85 ? 12.352 -8.047 0.843 1 96.56 85 SER A CA 1
ATOM 639 C C . SER A 1 85 ? 12.625 -7.004 -0.234 1 96.56 85 SER A C 1
ATOM 641 O O . SER A 1 85 ? 12.578 -7.309 -1.428 1 96.56 85 SER A O 1
ATOM 643 N N . ALA A 1 86 ? 12.969 -5.828 0.253 1 94.12 86 ALA A N 1
ATOM 644 C CA . ALA A 1 86 ? 13.344 -4.781 -0.694 1 94.12 86 ALA A CA 1
ATOM 645 C C . ALA A 1 86 ? 14.68 -5.098 -1.364 1 94.12 86 ALA A C 1
ATOM 647 O O . ALA A 1 86 ? 14.906 -4.734 -2.521 1 94.12 86 ALA A O 1
ATOM 648 N N . SER A 1 87 ? 15.508 -5.766 -0.619 1 94.62 87 SER A N 1
ATOM 649 C CA . SER A 1 87 ? 16.828 -6.074 -1.15 1 94.62 87 SER A CA 1
ATOM 650 C C . SER A 1 87 ? 16.75 -7.078 -2.297 1 94.62 87 SER A C 1
ATOM 652 O O . SER A 1 87 ? 17.469 -6.957 -3.289 1 94.62 87 SER A O 1
ATOM 654 N N . SER A 1 88 ? 15.82 -8.047 -2.211 1 97.25 88 SER A N 1
ATOM 655 C CA . SER A 1 88 ? 15.664 -9.047 -3.268 1 97.25 88 SER A CA 1
ATOM 656 C C . SER A 1 88 ? 14.477 -8.727 -4.164 1 97.25 88 SER A C 1
ATOM 658 O O . SER A 1 88 ? 14.203 -9.445 -5.125 1 97.25 88 SER A O 1
ATOM 660 N N . HIS A 1 89 ? 13.75 -7.652 -3.855 1 98.31 89 HIS A N 1
ATOM 661 C CA . HIS A 1 89 ? 12.547 -7.25 -4.578 1 98.31 89 HIS A CA 1
ATOM 662 C C . HIS A 1 89 ? 11.562 -8.406 -4.695 1 98.31 89 HIS A C 1
ATOM 664 O O . HIS A 1 89 ? 11.148 -8.766 -5.801 1 98.31 89 HIS A O 1
ATOM 670 N N . ARG A 1 90 ? 11.164 -8.867 -3.541 1 98.81 90 ARG A N 1
ATOM 671 C CA . ARG A 1 90 ? 10.281 -10.023 -3.533 1 98.81 90 ARG A CA 1
ATOM 672 C C . ARG A 1 90 ? 9.281 -9.953 -2.377 1 98.81 90 ARG A C 1
ATOM 674 O O . ARG A 1 90 ? 9.656 -9.586 -1.26 1 98.81 90 ARG A O 1
ATOM 681 N N . ILE A 1 91 ? 8.055 -10.258 -2.658 1 98.81 91 ILE A N 1
ATOM 682 C CA . ILE A 1 91 ? 7.098 -10.547 -1.6 1 98.81 91 ILE A CA 1
ATOM 683 C C . ILE A 1 91 ? 6.629 -12 -1.714 1 98.81 91 ILE A C 1
ATOM 685 O O . ILE A 1 91 ? 6.57 -12.555 -2.814 1 98.81 91 ILE A O 1
ATOM 689 N N . ARG A 1 92 ? 6.359 -12.609 -0.606 1 98.88 92 ARG A N 1
ATOM 690 C CA . ARG A 1 92 ? 5.715 -13.914 -0.5 1 98.88 92 ARG A CA 1
ATOM 691 C C . ARG A 1 92 ? 4.422 -13.82 0.3 1 98.88 92 ARG A C 1
ATOM 693 O O . ARG A 1 92 ? 4.328 -13.055 1.258 1 98.88 92 ARG A O 1
ATOM 700 N N . TYR A 1 93 ? 3.496 -14.648 -0.108 1 98.94 93 TYR A N 1
ATOM 701 C CA . TYR A 1 93 ? 2.199 -14.578 0.557 1 98.94 93 TYR A CA 1
ATOM 702 C C . TYR A 1 93 ? 1.465 -15.914 0.449 1 98.94 93 TYR A C 1
ATOM 704 O O . TYR A 1 93 ? 1.842 -16.781 -0.349 1 98.94 93 TYR A O 1
ATOM 712 N N . SER A 1 94 ? 0.449 -16.094 1.243 1 98.88 94 SER A N 1
ATOM 713 C CA . SER A 1 94 ? -0.437 -17.266 1.218 1 98.88 94 SER A CA 1
ATOM 714 C C . SER A 1 94 ? -1.901 -16.828 1.184 1 98.88 94 SER A C 1
ATOM 716 O O . SER A 1 94 ? -2.24 -15.719 1.588 1 98.88 94 SER A O 1
ATOM 718 N N . ILE A 1 95 ? -2.67 -17.688 0.662 1 98.81 95 ILE A N 1
ATOM 719 C CA . ILE A 1 95 ? -4.109 -17.453 0.67 1 98.81 95 ILE A CA 1
ATOM 720 C C . ILE A 1 95 ? -4.73 -18.078 1.909 1 98.81 95 ILE A C 1
ATOM 722 O O . ILE A 1 95 ? -4.484 -19.25 2.205 1 98.81 95 ILE A O 1
ATOM 726 N N . LEU A 1 96 ? -5.496 -17.312 2.598 1 98.5 96 LEU A N 1
ATOM 727 C CA . LEU A 1 96 ? -6.23 -17.812 3.756 1 98.5 96 LEU A CA 1
ATOM 728 C C . LEU A 1 96 ? -7.637 -18.25 3.361 1 98.5 96 LEU A C 1
ATOM 730 O O . LEU A 1 96 ? -8.086 -19.328 3.762 1 98.5 96 LEU A O 1
ATOM 734 N N . THR A 1 97 ? -8.359 -17.438 2.564 1 98.44 97 THR A N 1
ATOM 735 C CA . THR A 1 97 ? -9.672 -17.766 2.012 1 98.44 97 THR A CA 1
ATOM 736 C C . THR A 1 97 ? -9.812 -17.203 0.597 1 98.44 97 THR A C 1
ATOM 738 O O . THR A 1 97 ? -9.266 -16.141 0.281 1 98.44 97 THR A O 1
ATOM 741 N N . SER A 1 98 ? -10.523 -17.922 -0.257 1 98.62 98 SER A N 1
ATOM 742 C CA . SER A 1 98 ? -10.727 -17.5 -1.635 1 98.62 98 SER A CA 1
ATOM 743 C C . SER A 1 98 ? -11.789 -18.328 -2.33 1 98.62 98 SER A C 1
ATOM 745 O O . SER A 1 98 ? -12.102 -19.438 -1.893 1 98.62 98 SER A O 1
ATOM 747 N N . PRO A 1 99 ? -12.352 -17.75 -3.393 1 98.38 99 PRO A N 1
ATOM 748 C CA . PRO A 1 99 ? -13.242 -18.562 -4.223 1 98.38 99 PRO A CA 1
ATOM 749 C C . PRO A 1 99 ? -12.484 -19.422 -5.238 1 98.38 99 PRO A C 1
ATOM 751 O O . PRO A 1 99 ? -13.094 -20.156 -6.004 1 98.38 99 PRO A O 1
ATOM 754 N N . LEU A 1 100 ? -11.18 -19.312 -5.328 1 98.5 100 LEU A N 1
ATOM 755 C CA . LEU A 1 100 ? -10.375 -20.031 -6.316 1 98.5 100 LEU A CA 1
ATOM 756 C C . LEU A 1 100 ? -10.312 -21.516 -6 1 98.5 100 LEU A C 1
ATOM 758 O O . LEU A 1 100 ? -10.422 -21.922 -4.836 1 98.5 100 LEU A O 1
ATOM 762 N N . PRO A 1 101 ? -10.117 -22.312 -6.992 1 98.62 101 PRO A N 1
ATOM 763 C CA . PRO A 1 101 ? -10.109 -23.766 -6.789 1 98.62 101 PRO A CA 1
ATOM 764 C C . PRO A 1 101 ? -8.766 -24.281 -6.293 1 98.62 101 PRO A C 1
ATOM 766 O O . PRO A 1 101 ? -8.219 -25.234 -6.867 1 98.62 101 PRO A O 1
ATOM 769 N N . VAL A 1 102 ? -8.242 -23.75 -5.199 1 98.62 102 VAL A N 1
ATOM 770 C CA . VAL A 1 102 ? -6.918 -24.094 -4.691 1 98.62 102 VAL A CA 1
ATOM 771 C C . VAL A 1 102 ? -6.953 -24.156 -3.164 1 98.62 102 VAL A C 1
ATOM 773 O O . VAL A 1 102 ? -7.816 -23.531 -2.535 1 98.62 102 VAL A O 1
ATOM 776 N N . LYS A 1 103 ?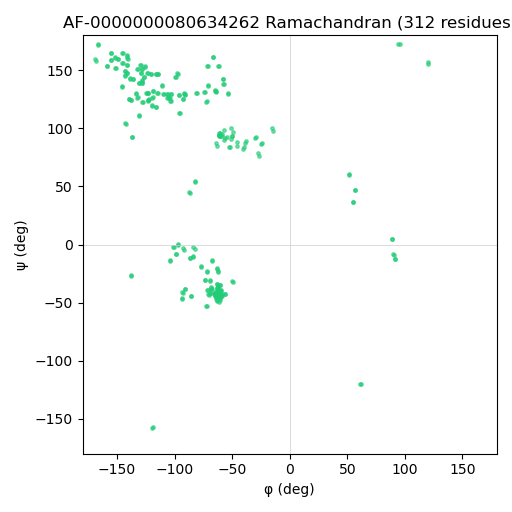 -6.125 -24.859 -2.574 1 98.38 103 LYS A N 1
ATOM 777 C CA . LYS A 1 103 ? -5.82 -24.859 -1.146 1 98.38 103 LYS A CA 1
ATOM 778 C C . LYS A 1 103 ? -4.32 -25.031 -0.902 1 98.38 103 LYS A C 1
ATOM 780 O O . LYS A 1 103 ? -3.568 -25.344 -1.827 1 98.38 103 LYS A O 1
ATOM 785 N N . ASP A 1 104 ? -3.836 -24.703 0.31 1 98.25 104 ASP A N 1
ATOM 786 C CA . ASP A 1 104 ? -2.416 -24.766 0.644 1 98.25 104 ASP A CA 1
ATOM 787 C C . ASP A 1 104 ? -1.59 -23.922 -0.319 1 98.25 104 ASP A C 1
ATOM 789 O O . ASP A 1 104 ? -0.576 -24.375 -0.848 1 98.25 104 ASP A O 1
ATOM 793 N N . TYR A 1 105 ? -2.047 -22.844 -0.5 1 98.75 105 TYR A N 1
ATOM 794 C CA . TYR A 1 105 ? -1.536 -21.953 -1.54 1 98.75 105 TYR A CA 1
ATOM 795 C C . TYR A 1 105 ? -0.44 -21.047 -0.994 1 98.75 105 TYR A C 1
ATOM 797 O O . TYR A 1 105 ? -0.64 -20.359 0.008 1 98.75 105 TYR A O 1
ATOM 805 N N . ALA A 1 106 ? 0.67 -21 -1.656 1 98.88 106 ALA A N 1
ATOM 806 C CA . ALA A 1 106 ? 1.756 -20.047 -1.42 1 98.88 106 ALA A CA 1
ATOM 807 C C . ALA A 1 106 ? 2.291 -19.484 -2.734 1 98.88 106 ALA A C 1
ATOM 809 O O . ALA A 1 106 ? 2.428 -20.219 -3.719 1 98.88 106 ALA A O 1
ATOM 810 N N . ALA A 1 107 ? 2.629 -18.188 -2.697 1 98.88 107 ALA A N 1
ATOM 811 C CA . ALA A 1 107 ? 3.096 -17.562 -3.932 1 98.88 107 ALA A CA 1
ATOM 812 C C . ALA A 1 107 ? 4.18 -16.516 -3.645 1 98.88 107 ALA A C 1
ATOM 814 O O . ALA A 1 107 ? 4.367 -16.109 -2.498 1 98.88 107 ALA A O 1
ATOM 815 N N . SER A 1 108 ? 4.871 -16.141 -4.695 1 98.94 108 SER A N 1
ATOM 816 C CA . SER A 1 108 ? 5.859 -15.062 -4.664 1 98.94 108 SER A CA 1
ATOM 817 C C . SER A 1 108 ? 5.762 -14.188 -5.91 1 98.94 108 SER A C 1
ATOM 819 O O . SER A 1 108 ? 5.449 -14.68 -6.996 1 98.94 108 SER A O 1
ATOM 821 N N . LEU A 1 109 ? 5.953 -12.969 -5.711 1 98.94 109 LEU A N 1
ATOM 822 C CA . LEU A 1 109 ? 6.094 -11.969 -6.758 1 98.94 109 LEU A CA 1
ATOM 823 C C . LEU A 1 109 ? 7.418 -11.227 -6.625 1 98.94 109 LEU A C 1
ATOM 825 O O . LEU A 1 109 ? 7.727 -10.68 -5.559 1 98.94 109 LEU A O 1
ATOM 829 N N . SER A 1 110 ? 8.211 -11.25 -7.719 1 98.94 110 SER A N 1
ATOM 830 C CA . SER A 1 110 ? 9.547 -10.672 -7.613 1 98.94 110 SER A CA 1
ATOM 831 C C . SER A 1 110 ? 9.922 -9.922 -8.891 1 98.94 110 SER A C 1
ATOM 833 O O . SER A 1 110 ? 9.312 -10.133 -9.938 1 98.94 110 SER A O 1
ATOM 835 N N . ALA A 1 111 ? 10.891 -9.062 -8.711 1 98.88 111 ALA A N 1
ATOM 836 C CA . ALA A 1 111 ? 11.461 -8.297 -9.82 1 98.88 111 ALA A CA 1
ATOM 837 C C . ALA A 1 111 ? 12.984 -8.367 -9.805 1 98.88 111 ALA A C 1
ATOM 839 O O . ALA A 1 111 ? 13.602 -8.32 -8.742 1 98.88 111 ALA A O 1
ATOM 840 N N . GLU A 1 112 ? 13.555 -8.508 -11.023 1 98.62 112 GLU A N 1
ATOM 841 C CA . GLU A 1 112 ? 15.008 -8.492 -11.156 1 98.62 112 GLU A CA 1
ATOM 842 C C . GLU A 1 112 ? 15.438 -7.777 -12.438 1 98.62 112 GLU A C 1
ATOM 844 O O . GLU A 1 112 ? 14.742 -7.844 -13.453 1 98.62 112 GLU A O 1
ATOM 849 N N . PRO A 1 113 ? 16.562 -7.168 -12.398 1 98.12 113 PRO A N 1
ATOM 850 C CA . PRO A 1 113 ? 17.062 -6.547 -13.625 1 98.12 113 PRO A CA 1
ATOM 851 C C . PRO A 1 113 ? 17.203 -7.543 -14.773 1 98.12 113 PRO A C 1
ATOM 853 O O . PRO A 1 113 ? 17.609 -8.688 -14.555 1 98.12 113 PRO A O 1
ATOM 856 N N . ALA A 1 114 ? 16.797 -7.102 -15.93 1 97.94 114 ALA A N 1
ATOM 857 C CA . ALA A 1 114 ? 16.953 -7.844 -17.172 1 97.94 114 ALA A CA 1
ATOM 858 C C . ALA A 1 114 ? 17.406 -6.93 -18.312 1 97.94 114 ALA A C 1
ATOM 860 O O . ALA A 1 114 ? 16.578 -6.367 -19.031 1 97.94 114 ALA A O 1
ATOM 861 N N . GLY A 1 115 ? 18.766 -6.848 -18.516 1 96 115 GLY A N 1
ATOM 862 C CA . GLY A 1 115 ? 19.281 -5.848 -19.422 1 96 115 GLY A CA 1
ATOM 863 C C . GLY A 1 115 ? 18.969 -4.426 -19 1 96 115 GLY A C 1
ATOM 864 O O . GLY A 1 115 ? 19.328 -4.016 -17.891 1 96 115 GLY A O 1
ATOM 865 N N . LYS A 1 116 ? 18.281 -3.719 -19.828 1 95.75 116 LYS A N 1
ATOM 866 C CA . LYS A 1 116 ? 17.922 -2.344 -19.5 1 95.75 116 LYS A CA 1
ATOM 867 C C . LYS A 1 116 ? 16.547 -2.285 -18.828 1 95.75 116 LYS A C 1
ATOM 869 O O . LYS A 1 116 ? 16.109 -1.215 -18.406 1 95.75 116 LYS A O 1
ATOM 874 N N . GLY A 1 117 ? 15.961 -3.486 -18.75 1 98.38 117 GLY A N 1
ATOM 875 C CA . GLY A 1 117 ? 14.625 -3.539 -18.188 1 98.38 117 GLY A CA 1
ATOM 876 C C . GLY A 1 117 ? 14.539 -4.398 -16.938 1 98.38 117 GLY A C 1
ATOM 877 O O . GLY A 1 117 ? 15.508 -4.5 -16.188 1 98.38 117 GLY A O 1
ATOM 878 N N . THR A 1 118 ? 13.32 -4.871 -16.641 1 98.88 118 THR A N 1
ATOM 879 C CA . THR A 1 118 ? 13.047 -5.645 -15.438 1 98.88 118 THR A CA 1
ATOM 880 C C . THR A 1 118 ? 12.219 -6.883 -15.766 1 98.88 118 THR A C 1
ATOM 882 O O . THR A 1 118 ? 11.203 -6.793 -16.453 1 98.88 118 THR A O 1
ATOM 885 N N . ARG A 1 119 ? 12.664 -8 -15.297 1 98.94 119 ARG A N 1
ATOM 886 C CA . ARG A 1 119 ? 11.859 -9.219 -15.359 1 98.94 119 ARG A CA 1
ATOM 887 C C . ARG A 1 119 ? 11.039 -9.398 -14.086 1 98.94 119 ARG A C 1
ATOM 889 O O . ARG A 1 119 ? 11.586 -9.359 -12.977 1 98.94 119 ARG A O 1
ATOM 896 N N . VAL A 1 120 ? 9.781 -9.547 -14.242 1 99 120 VAL A N 1
ATOM 897 C CA . VAL A 1 120 ? 8.875 -9.82 -13.141 1 99 120 VAL A CA 1
ATOM 898 C C . VAL A 1 120 ? 8.422 -11.281 -13.18 1 99 120 VAL A C 1
ATOM 900 O O . VAL A 1 120 ? 8 -11.773 -14.227 1 99 120 VAL A O 1
ATOM 903 N N . VAL A 1 121 ? 8.539 -11.953 -12.055 1 98.94 121 VAL A N 1
ATOM 904 C CA . VAL A 1 121 ? 8.188 -13.367 -11.969 1 98.94 121 VAL A CA 1
ATOM 905 C C . VAL A 1 121 ? 7.133 -13.57 -10.891 1 98.94 121 VAL A C 1
ATOM 907 O O . VAL A 1 121 ? 7.273 -13.07 -9.766 1 98.94 121 VAL A O 1
ATOM 910 N N . TRP A 1 122 ? 6.082 -14.281 -11.234 1 98.94 122 TRP A N 1
ATOM 911 C CA . TRP A 1 122 ? 5.008 -14.68 -10.336 1 98.94 122 TRP A CA 1
ATOM 912 C C . TRP A 1 122 ? 4.891 -16.203 -10.258 1 98.94 122 TRP A C 1
ATOM 914 O O . TRP A 1 122 ? 4.664 -16.859 -11.273 1 98.94 122 TRP A O 1
ATOM 924 N N . LYS A 1 123 ? 5.078 -16.688 -9.07 1 98.94 123 LYS A N 1
ATOM 925 C CA . LYS A 1 123 ? 5.078 -18.125 -8.867 1 98.94 123 LYS A CA 1
ATOM 926 C C . LYS A 1 123 ? 4.09 -18.531 -7.77 1 98.94 123 LYS A C 1
ATOM 928 O O . LYS A 1 123 ? 3.971 -17.844 -6.758 1 98.94 123 LYS A O 1
ATOM 933 N N . ALA A 1 124 ? 3.445 -19.719 -7.984 1 98.88 124 ALA A N 1
ATOM 934 C CA . ALA A 1 124 ? 2.557 -20.266 -6.961 1 98.88 124 ALA A CA 1
ATOM 935 C C . ALA A 1 124 ? 2.699 -21.781 -6.867 1 98.88 124 ALA A C 1
ATOM 937 O O . ALA A 1 124 ? 3 -22.438 -7.859 1 98.88 124 ALA A O 1
ATOM 938 N N . ARG A 1 125 ? 2.541 -22.234 -5.758 1 98.88 125 ARG A N 1
ATOM 939 C CA . ARG A 1 125 ? 2.391 -23.656 -5.453 1 98.88 125 ARG A CA 1
ATOM 940 C C . ARG A 1 125 ? 1.15 -23.906 -4.602 1 98.88 125 ARG A C 1
ATOM 942 O O . ARG A 1 125 ? 0.883 -23.172 -3.652 1 98.88 125 ARG A O 1
ATOM 949 N N . TYR A 1 126 ? 0.454 -25.016 -4.984 1 98.81 126 TYR A N 1
ATOM 950 C CA . TYR A 1 126 ? -0.81 -25.266 -4.301 1 98.81 126 TYR A CA 1
ATOM 951 C C . TYR A 1 126 ? -1.309 -26.688 -4.578 1 98.81 126 TYR A C 1
ATOM 953 O O . TYR A 1 126 ? -0.706 -27.422 -5.367 1 98.81 126 TYR A O 1
ATOM 961 N N . THR A 1 127 ? -2.346 -27 -3.859 1 98.44 127 THR A N 1
ATOM 962 C CA . THR A 1 127 ? -3.139 -28.172 -4.18 1 98.44 127 THR A CA 1
ATOM 963 C C . THR A 1 127 ? -4.473 -27.781 -4.805 1 98.44 127 THR A C 1
ATOM 965 O O . THR A 1 127 ? -5.172 -26.906 -4.289 1 98.44 127 THR A O 1
ATOM 968 N N . SER A 1 128 ? -4.688 -28.406 -6.004 1 98.31 128 SER A N 1
ATOM 969 C CA . SER A 1 128 ? -5.996 -28.156 -6.598 1 98.31 128 SER A CA 1
ATOM 970 C C . SER A 1 128 ? -7.121 -28.578 -5.66 1 98.31 128 SER A C 1
ATOM 972 O O . SER A 1 128 ? -7.012 -29.594 -4.973 1 98.31 128 SER A O 1
ATOM 974 N N . ASN A 1 129 ? -8.164 -27.844 -5.641 1 98.06 129 ASN A N 1
ATOM 975 C CA . ASN A 1 129 ? -9.305 -28.078 -4.758 1 98.06 129 ASN A CA 1
ATOM 976 C C . ASN A 1 129 ? -10.625 -27.75 -5.449 1 98.06 129 ASN A C 1
ATOM 978 O O . ASN A 1 129 ? -10.961 -26.594 -5.633 1 98.06 129 ASN A O 1
ATOM 982 N N . GLY A 1 130 ? -11.32 -28.688 -5.832 1 97.5 130 GLY A N 1
ATOM 983 C CA . GLY A 1 130 ? -12.578 -28.484 -6.527 1 97.5 130 GLY A CA 1
ATOM 984 C C . GLY A 1 130 ? -12.422 -28.375 -8.031 1 97.5 130 GLY A C 1
ATOM 985 O O . GLY A 1 130 ? -13.352 -27.969 -8.727 1 97.5 130 GLY A O 1
ATOM 986 N N . ALA A 1 131 ? -11.297 -28.547 -8.562 1 98.25 131 ALA A N 1
ATOM 987 C CA . ALA A 1 131 ? -10.992 -28.562 -9.992 1 98.25 131 ALA A CA 1
ATOM 988 C C . ALA A 1 131 ? -9.781 -29.438 -10.289 1 98.25 131 ALA A C 1
ATOM 990 O O . ALA A 1 131 ? -9.039 -29.812 -9.383 1 98.25 131 ALA A O 1
ATOM 991 N N . SER A 1 132 ? -9.672 -29.812 -11.531 1 98.12 132 SER A N 1
ATOM 992 C CA . SER A 1 132 ? -8.477 -30.547 -11.938 1 98.12 132 SER A CA 1
ATOM 993 C C . SER A 1 132 ? -7.23 -29.672 -11.844 1 98.12 132 SER A C 1
ATOM 995 O O . SER A 1 132 ? -7.332 -28.438 -11.766 1 98.12 132 SER A O 1
ATOM 997 N N . ASP A 1 133 ? -6.059 -30.297 -11.812 1 98.25 133 ASP A N 1
ATOM 998 C CA . ASP A 1 133 ? -4.801 -29.547 -11.836 1 98.25 133 ASP A CA 1
ATOM 999 C C . ASP A 1 133 ? -4.719 -28.641 -13.062 1 98.25 133 ASP A C 1
ATOM 1001 O O . ASP A 1 133 ? -4.25 -27.516 -12.969 1 98.25 133 ASP A O 1
ATOM 1005 N N . GLU A 1 134 ? -5.145 -29.219 -14.188 1 98.12 134 GLU A N 1
ATOM 1006 C CA . GLU A 1 134 ? -5.121 -28.438 -15.422 1 98.12 134 GLU A CA 1
ATOM 1007 C C . GLU A 1 134 ? -6 -27.188 -15.305 1 98.12 134 GLU A C 1
ATOM 1009 O O . GLU A 1 134 ? -5.59 -26.094 -15.695 1 98.12 134 GLU A O 1
ATOM 1014 N N . GLU A 1 135 ? -7.184 -27.328 -14.828 1 98.44 135 GLU A N 1
ATOM 1015 C CA . GLU A 1 135 ? -8.117 -26.219 -14.672 1 98.44 135 GLU A CA 1
ATOM 1016 C C . GLU A 1 135 ? -7.582 -25.188 -13.695 1 98.44 135 GLU A C 1
ATOM 1018 O O . GLU A 1 135 ? -7.645 -23.984 -13.961 1 98.44 135 GLU A O 1
ATOM 1023 N N . SER A 1 136 ? -7.098 -25.656 -12.523 1 98.62 136 SER A N 1
ATOM 1024 C CA . SER A 1 136 ? -6.57 -24.719 -11.539 1 98.62 136 SER A CA 1
ATOM 1025 C C . SER A 1 136 ? -5.355 -23.969 -12.078 1 98.62 136 SER A C 1
ATOM 1027 O O . SER A 1 136 ? -5.176 -22.781 -11.797 1 98.62 136 SER A O 1
ATOM 1029 N N . ARG A 1 137 ? -4.516 -24.625 -12.883 1 98.75 137 ARG A N 1
ATOM 1030 C CA . ARG A 1 137 ? -3.369 -23.969 -13.508 1 98.75 137 ARG A CA 1
ATOM 1031 C C . ARG A 1 137 ? -3.818 -22.844 -14.438 1 98.75 137 ARG A C 1
ATOM 1033 O O . ARG A 1 137 ? -3.236 -21.75 -14.43 1 98.75 137 ARG A O 1
ATOM 1040 N N . LYS A 1 138 ? -4.812 -23.188 -15.211 1 98.81 138 LYS A N 1
ATOM 1041 C CA . LYS A 1 138 ? -5.328 -22.172 -16.141 1 98.81 138 LYS A CA 1
ATOM 1042 C C . LYS A 1 138 ? -5.852 -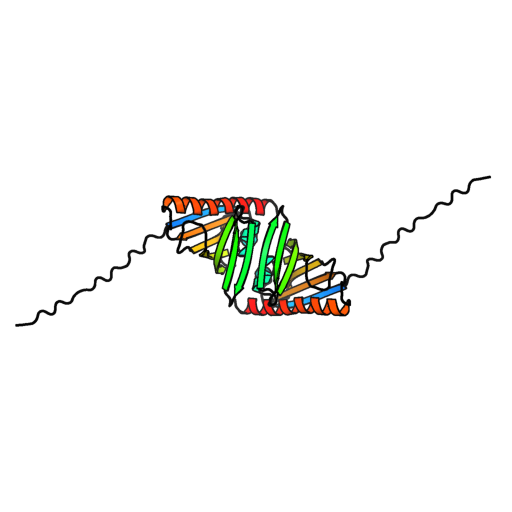20.953 -15.398 1 98.81 138 LYS A C 1
ATOM 1044 O O . LYS A 1 138 ? -5.598 -19.812 -15.805 1 98.81 138 LYS A O 1
ATOM 1049 N N . VAL A 1 139 ? -6.551 -21.188 -14.32 1 98.75 139 VAL A N 1
ATOM 1050 C CA . VAL A 1 139 ? -7.121 -20.109 -13.531 1 98.75 139 VAL A CA 1
ATOM 1051 C C . VAL A 1 139 ? -6 -19.25 -12.953 1 98.75 139 VAL A C 1
ATOM 1053 O O . VAL A 1 139 ? -6.004 -18.031 -13.117 1 98.75 139 VAL A O 1
ATOM 1056 N N . ILE A 1 140 ? -4.977 -19.844 -12.328 1 98.88 140 ILE A N 1
ATOM 1057 C CA . ILE A 1 140 ? -3.908 -19.125 -11.656 1 98.88 140 ILE A CA 1
ATOM 1058 C C . ILE A 1 140 ? -3.027 -18.422 -12.688 1 98.88 140 ILE A C 1
ATOM 1060 O O . ILE A 1 140 ? -2.68 -17.25 -12.523 1 98.88 140 ILE A O 1
ATOM 1064 N N . SER A 1 141 ? -2.746 -19.141 -13.727 1 98.88 141 SER A N 1
ATOM 1065 C CA . SER A 1 141 ? -1.978 -18.531 -14.805 1 98.88 141 SER A CA 1
ATOM 1066 C C . SER A 1 141 ? -2.699 -17.312 -15.375 1 98.88 141 SER A C 1
ATOM 1068 O O . SER A 1 141 ? -2.074 -16.281 -15.641 1 98.88 141 SER A O 1
ATOM 1070 N N . GLY A 1 142 ? -3.973 -17.438 -15.586 1 98.88 142 GLY A N 1
ATOM 1071 C CA . GLY A 1 142 ? -4.766 -16.328 -16.094 1 98.88 142 GLY A CA 1
ATOM 1072 C C . GLY A 1 142 ? -4.742 -15.109 -15.18 1 98.88 142 GLY A C 1
ATOM 1073 O O . GLY A 1 142 ? -4.672 -13.969 -15.648 1 98.88 142 GLY A O 1
ATOM 1074 N N . ILE A 1 143 ? -4.781 -15.32 -13.883 1 98.81 143 ILE A N 1
ATOM 1075 C CA . ILE A 1 143 ? -4.727 -14.25 -12.898 1 98.81 143 ILE A CA 1
ATOM 1076 C C . ILE A 1 143 ? -3.381 -13.531 -12.984 1 98.81 143 ILE A C 1
ATOM 1078 O O . ILE A 1 143 ? -3.324 -12.305 -12.992 1 98.81 143 ILE A O 1
ATOM 1082 N N . PHE A 1 144 ? -2.277 -14.328 -13.07 1 98.88 144 PHE A N 1
ATOM 1083 C CA . PHE A 1 144 ? -0.941 -13.75 -13.148 1 98.88 144 PHE A CA 1
ATOM 1084 C C . PHE A 1 144 ? -0.772 -12.938 -14.422 1 98.88 144 PHE A C 1
ATOM 1086 O O . PHE A 1 144 ? -0.312 -11.789 -14.383 1 98.88 144 PHE A O 1
ATOM 1093 N N . THR A 1 145 ? -1.239 -13.438 -15.555 1 98.88 145 THR A N 1
ATOM 1094 C CA . THR A 1 145 ? -1.036 -12.773 -16.844 1 98.88 145 THR A CA 1
ATOM 1095 C C . THR A 1 145 ? -1.887 -11.508 -16.938 1 98.88 145 THR A C 1
ATOM 1097 O O . THR A 1 145 ? -1.433 -10.484 -17.453 1 98.88 145 THR A O 1
ATOM 1100 N N . ALA A 1 146 ? -3.09 -11.578 -16.438 1 98.81 146 ALA A N 1
ATOM 1101 C CA . ALA A 1 146 ? -3.906 -10.375 -16.375 1 98.81 146 ALA A CA 1
ATOM 1102 C C . ALA A 1 146 ? -3.234 -9.305 -15.508 1 98.81 146 ALA A C 1
ATOM 1104 O O . ALA A 1 146 ? -3.275 -8.117 -15.844 1 98.81 146 ALA A O 1
ATOM 1105 N N . GLY A 1 147 ? -2.623 -9.766 -14.414 1 98.81 147 GLY A N 1
ATOM 1106 C CA . GLY A 1 147 ? -1.88 -8.844 -13.578 1 98.81 147 GLY A CA 1
ATOM 1107 C C . GLY A 1 147 ? -0.732 -8.164 -14.305 1 98.81 147 GLY A C 1
ATOM 1108 O O . GLY A 1 147 ? -0.534 -6.957 -14.172 1 98.81 147 GLY A O 1
ATOM 1109 N N . PHE A 1 148 ? -0.01 -8.922 -15.086 1 98.88 148 PHE A N 1
ATOM 1110 C CA . PHE A 1 148 ? 1.096 -8.359 -15.852 1 98.88 148 PHE A CA 1
ATOM 1111 C C . PHE A 1 148 ? 0.59 -7.332 -16.844 1 98.88 148 PHE A C 1
ATOM 1113 O O . PHE A 1 148 ? 1.217 -6.289 -17.047 1 98.88 148 PHE A O 1
ATOM 1120 N N . ASP A 1 149 ? -0.557 -7.586 -17.484 1 98.56 149 ASP A N 1
ATOM 1121 C CA . ASP A 1 149 ? -1.147 -6.617 -18.391 1 98.56 149 ASP A CA 1
ATOM 1122 C C . ASP A 1 149 ? -1.513 -5.324 -17.672 1 98.56 149 ASP A C 1
ATOM 1124 O O . ASP A 1 149 ? -1.259 -4.23 -18.188 1 98.56 149 ASP A O 1
ATOM 1128 N N . GLY A 1 150 ? -2.055 -5.484 -16.516 1 97.94 150 GLY A N 1
ATOM 1129 C CA . GLY A 1 150 ? -2.371 -4.312 -15.719 1 97.94 150 GLY A CA 1
ATOM 1130 C C . GLY A 1 150 ? -1.145 -3.521 -15.305 1 97.94 150 GLY A C 1
ATOM 1131 O O . GLY A 1 150 ? -1.164 -2.289 -15.32 1 97.94 150 GLY A O 1
ATOM 1132 N N . LEU A 1 151 ? -0.13 -4.223 -14.922 1 98.06 151 LEU A N 1
ATOM 1133 C CA . LEU A 1 151 ? 1.119 -3.596 -14.508 1 98.06 151 LEU A CA 1
ATOM 1134 C C . LEU A 1 151 ? 1.734 -2.803 -15.656 1 98.06 151 LEU A C 1
ATOM 1136 O O . LEU A 1 151 ? 2.205 -1.68 -15.461 1 98.06 151 LEU A O 1
ATOM 1140 N N . LYS A 1 152 ? 1.689 -3.373 -16.844 1 98.19 152 LYS A N 1
ATOM 1141 C CA . LYS A 1 152 ? 2.18 -2.684 -18.031 1 98.19 152 LYS A CA 1
ATOM 1142 C C . LYS A 1 152 ? 1.421 -1.381 -18.266 1 98.19 152 LYS A C 1
ATOM 1144 O O . LYS A 1 152 ? 2.029 -0.342 -18.531 1 98.19 152 LYS A O 1
ATOM 1149 N N . GLN A 1 153 ? 0.156 -1.434 -18.141 1 96.12 153 GLN A N 1
ATOM 1150 C CA . GLN A 1 153 ? -0.667 -0.245 -18.344 1 96.12 153 GLN A CA 1
ATOM 1151 C C . GLN A 1 153 ? -0.375 0.812 -17.281 1 96.12 153 GLN A C 1
ATOM 1153 O O . GLN A 1 153 ? -0.249 1.997 -17.594 1 96.12 153 GLN A O 1
ATOM 1158 N N . LYS A 1 154 ? -0.247 0.3 -16.062 1 94.75 154 LYS A N 1
ATOM 1159 C CA . LYS A 1 154 ? 0.026 1.208 -14.953 1 94.75 154 LYS A CA 1
ATOM 1160 C C . LYS A 1 154 ? 1.345 1.948 -15.156 1 94.75 154 LYS A C 1
ATOM 1162 O O . LYS A 1 154 ? 1.411 3.168 -14.992 1 94.75 154 LYS A O 1
ATOM 1167 N N . LEU A 1 155 ? 2.34 1.259 -15.539 1 95.94 155 LEU A N 1
ATOM 1168 C CA . LEU A 1 155 ? 3.676 1.831 -15.664 1 95.94 155 LEU A CA 1
ATOM 1169 C C . LEU A 1 155 ? 3.77 2.73 -16.891 1 95.94 155 LEU A C 1
ATOM 1171 O O . LEU A 1 155 ? 4.492 3.73 -16.891 1 95.94 155 LEU A O 1
ATOM 1175 N N . ALA A 1 156 ? 3.012 2.447 -17.953 1 94.38 156 ALA A N 1
ATOM 1176 C CA . ALA A 1 156 ? 3.021 3.256 -19.172 1 94.38 156 ALA A CA 1
ATOM 1177 C C . ALA A 1 156 ? 2.33 4.598 -18.953 1 94.38 156 ALA A C 1
ATOM 1179 O O . ALA A 1 156 ? 2.617 5.578 -19.641 1 94.38 156 ALA A O 1
ATOM 1180 N N . ALA A 1 157 ? 1.488 4.664 -18 1 87.38 157 ALA A N 1
ATOM 1181 C CA . ALA A 1 157 ? 0.709 5.871 -17.734 1 87.38 157 ALA A CA 1
ATOM 1182 C C . ALA A 1 157 ? 1.499 6.855 -16.875 1 87.38 157 ALA A C 1
ATOM 1184 O O . ALA A 1 157 ? 1.081 8 -16.688 1 87.38 157 ALA A O 1
ATOM 1185 N N . GLN A 1 158 ? 2.613 6.547 -16.281 1 80.81 158 GLN A N 1
ATOM 1186 C CA . GLN A 1 158 ? 3.4 7.406 -15.406 1 80.81 158 GLN A CA 1
ATOM 1187 C C . GLN A 1 158 ? 4.395 8.242 -16.203 1 80.81 158 GLN A C 1
ATOM 1189 O O . GLN A 1 158 ? 5.516 8.484 -15.758 1 80.81 158 GLN A O 1
ATOM 1194 N N . MET B 1 1 ? -26.109 70.688 -18.875 1 24.95 1 MET B N 1
ATOM 1195 C CA . MET B 1 1 ? -26.266 69.75 -17.734 1 24.95 1 MET B CA 1
ATOM 1196 C C . MET B 1 1 ? -25.516 68.438 -17.984 1 24.95 1 MET B C 1
ATOM 1198 O O . MET B 1 1 ? -25.891 67.688 -18.859 1 24.95 1 MET B O 1
ATOM 1202 N N . ARG B 1 2 ? -24.141 68.562 -18.078 1 42 2 ARG B N 1
ATOM 1203 C CA . ARG B 1 2 ? -23.203 67.5 -18.25 1 42 2 ARG B CA 1
ATOM 1204 C C . ARG B 1 2 ? -23.422 66.375 -17.219 1 42 2 ARG B C 1
ATOM 1206 O O . ARG B 1 2 ? -23.438 66.688 -16.016 1 42 2 ARG B O 1
ATOM 1213 N N . THR B 1 3 ? -24.203 65.438 -17.547 1 38.03 3 THR B N 1
ATOM 1214 C CA . THR B 1 3 ? -24.469 64.25 -16.719 1 38.03 3 THR B CA 1
ATOM 1215 C C . THR B 1 3 ? -23.172 63.594 -16.234 1 38.03 3 THR B C 1
ATOM 1217 O O . THR B 1 3 ? -22.297 63.281 -17.031 1 38.03 3 THR B O 1
ATOM 1220 N N . LEU B 1 4 ? -22.781 63.906 -15.055 1 45.12 4 LEU B N 1
ATOM 1221 C CA . LEU B 1 4 ? -21.672 63.312 -14.336 1 45.12 4 LEU B CA 1
ATOM 1222 C C . LEU B 1 4 ? -21.812 61.781 -14.258 1 45.12 4 LEU B C 1
ATOM 1224 O O . LEU B 1 4 ? -22.828 61.281 -13.781 1 45.12 4 LEU B O 1
ATOM 1228 N N . PHE B 1 5 ? -21.234 61.062 -15.195 1 45.62 5 PHE B N 1
ATOM 1229 C CA . PHE B 1 5 ? -21.141 59.594 -15.164 1 45.62 5 PHE B CA 1
ATOM 1230 C C . PHE B 1 5 ? -20.312 59.125 -13.977 1 45.62 5 PHE B C 1
ATOM 1232 O O . PHE B 1 5 ? -19.125 59.469 -13.867 1 45.62 5 PHE B O 1
ATOM 1239 N N . ALA B 1 6 ? -20.891 58.969 -12.789 1 46.34 6 ALA B N 1
ATOM 1240 C CA . ALA B 1 6 ? -20.203 58.406 -11.641 1 46.34 6 ALA B CA 1
ATOM 1241 C C . ALA B 1 6 ? -19.75 56.969 -11.93 1 46.34 6 ALA B C 1
ATOM 1243 O O . ALA B 1 6 ? -20.562 56.125 -12.312 1 46.34 6 ALA B O 1
ATOM 1244 N N . ILE B 1 7 ? -18.484 56.781 -12.344 1 45.5 7 ILE B N 1
ATOM 1245 C CA . ILE B 1 7 ? -17.906 55.438 -12.484 1 45.5 7 ILE B CA 1
ATOM 1246 C C . ILE B 1 7 ? -17.891 54.75 -11.133 1 45.5 7 ILE B C 1
ATOM 1248 O O . ILE B 1 7 ? -17.281 55.219 -10.172 1 45.5 7 ILE B O 1
ATOM 1252 N N . MET B 1 8 ? -18.844 53.969 -10.773 1 43.44 8 MET B N 1
ATOM 1253 C CA . MET B 1 8 ? -18.844 53.125 -9.578 1 43.44 8 MET B CA 1
ATOM 1254 C C . MET B 1 8 ? -17.688 52.125 -9.617 1 43.44 8 MET B C 1
ATOM 1256 O O . MET B 1 8 ? -17.594 51.312 -10.539 1 43.44 8 MET B O 1
ATOM 1260 N N . ALA B 1 9 ? -16.516 52.406 -9.039 1 44.28 9 ALA B N 1
ATOM 1261 C CA . ALA B 1 9 ? -15.43 51.438 -8.859 1 44.28 9 ALA B CA 1
ATOM 1262 C C . ALA B 1 9 ? -15.867 50.28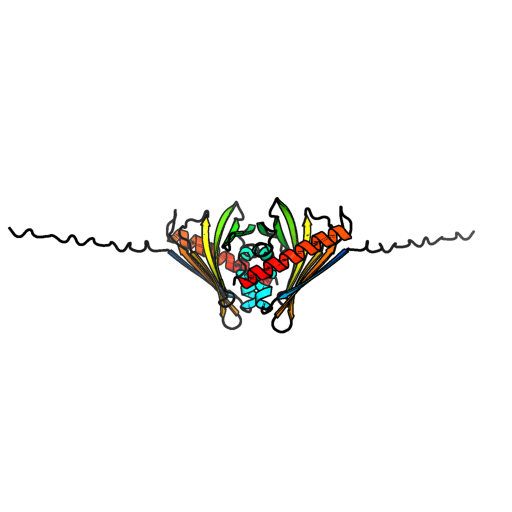1 -7.984 1 44.28 9 ALA B C 1
ATOM 1264 O O . ALA B 1 9 ? -16.266 50.469 -6.836 1 44.28 9 ALA B O 1
ATOM 1265 N N . ALA B 1 10 ? -16.312 49.125 -8.57 1 45.12 10 ALA B N 1
ATOM 1266 C CA . ALA B 1 10 ? -16.547 47.875 -7.852 1 45.12 10 ALA B CA 1
ATOM 1267 C C . ALA B 1 10 ? -15.289 47.406 -7.113 1 45.12 10 ALA B C 1
ATOM 1269 O O . ALA B 1 10 ? -14.258 47.156 -7.738 1 45.12 10 ALA B O 1
ATOM 1270 N N . MET B 1 11 ? -15.086 47.781 -5.91 1 39.19 11 MET B N 1
ATOM 1271 C CA . MET B 1 11 ? -13.992 47.188 -5.133 1 39.19 11 MET B CA 1
ATOM 1272 C C . MET B 1 11 ? -14.031 45.656 -5.195 1 39.19 11 MET B C 1
ATOM 1274 O O . MET B 1 11 ? -15.062 45.062 -4.891 1 39.19 11 MET B O 1
ATOM 1278 N N . ILE B 1 12 ? -13.336 45.094 -6.09 1 42.12 12 ILE B N 1
ATOM 1279 C CA . ILE B 1 12 ? -13.133 43.656 -6 1 42.12 12 ILE B CA 1
ATOM 1280 C C . ILE B 1 12 ? -12.594 43.312 -4.617 1 42.12 12 ILE B C 1
ATOM 1282 O O . ILE B 1 12 ? -11.5 43.719 -4.242 1 42.12 12 ILE B O 1
ATOM 1286 N N . ALA B 1 13 ? -13.359 43.156 -3.66 1 40.12 13 ALA B N 1
ATOM 1287 C CA . ALA B 1 13 ? -12.898 42.562 -2.404 1 40.12 13 ALA B CA 1
ATOM 1288 C C . ALA B 1 13 ? -11.953 41.406 -2.66 1 40.12 13 ALA B C 1
ATOM 1290 O O . ALA B 1 13 ? -12.359 40.375 -3.248 1 40.12 13 ALA B O 1
ATOM 1291 N N . LEU B 1 14 ? -10.688 41.562 -2.881 1 41.44 14 LEU B N 1
ATOM 1292 C CA . LEU B 1 14 ? -9.812 40.406 -2.711 1 41.44 14 LEU B CA 1
ATOM 1293 C C . LEU B 1 14 ? -10.25 39.594 -1.509 1 41.44 14 LEU B C 1
ATOM 1295 O O . LEU B 1 14 ? -10.445 40.125 -0.415 1 41.44 14 LEU B O 1
ATOM 1299 N N . ALA B 1 15 ? -11.164 38.656 -1.636 1 43.06 15 ALA B N 1
ATOM 1300 C CA . ALA B 1 15 ? -11.344 37.688 -0.562 1 43.06 15 ALA B CA 1
ATOM 1301 C C . ALA B 1 15 ? -10.078 37.531 0.279 1 43.06 15 ALA B C 1
ATOM 1303 O O . ALA B 1 15 ? -9 37.25 -0.251 1 43.06 15 ALA B O 1
ATOM 1304 N N . SER B 1 16 ? -9.797 38.25 1.242 1 44.41 16 SER B N 1
ATOM 1305 C CA . SER B 1 16 ? -8.766 37.875 2.205 1 44.41 16 SER B CA 1
ATOM 1306 C C . SER B 1 16 ? -8.656 36.344 2.328 1 44.41 16 SER B C 1
ATOM 1308 O O . SER B 1 16 ? -9.664 35.656 2.521 1 44.41 16 SER B O 1
ATOM 1310 N N . PRO B 1 17 ? -7.809 35.625 1.588 1 48.5 17 PRO B N 1
ATOM 1311 C CA . PRO B 1 17 ? -7.797 34.156 1.786 1 48.5 17 PRO B CA 1
ATOM 1312 C C . PRO B 1 17 ? -8.227 33.75 3.193 1 48.5 17 PRO B C 1
ATOM 1314 O O . PRO B 1 17 ? -7.719 34.281 4.18 1 48.5 17 PRO B O 1
ATOM 1317 N N . ALA B 1 18 ? -9.398 33.688 3.656 1 54.53 18 ALA B N 1
ATOM 1318 C CA . ALA B 1 18 ? -9.711 33.094 4.949 1 54.53 18 ALA B CA 1
ATOM 1319 C C . ALA B 1 18 ? -8.539 32.281 5.469 1 54.53 18 ALA B C 1
ATOM 1321 O O . ALA B 1 18 ? -7.891 31.547 4.703 1 54.53 18 ALA B O 1
ATOM 1322 N N . LEU B 1 19 ? -7.559 32.656 6.375 1 69.81 19 LEU B N 1
ATOM 1323 C CA . LEU B 1 19 ? -6.238 32.312 6.898 1 69.81 19 LEU B CA 1
ATOM 1324 C C . LEU B 1 19 ? -6.133 30.828 7.203 1 69.81 19 LEU B C 1
ATOM 1326 O O . LEU B 1 19 ? -6.793 30.328 8.117 1 69.81 19 LEU B O 1
ATOM 1330 N N . ALA B 1 20 ? -5.773 30.078 6.281 1 91.38 20 ALA B N 1
ATOM 1331 C CA . ALA B 1 20 ? -5.539 28.641 6.445 1 91.38 20 ALA B CA 1
ATOM 1332 C C . ALA B 1 20 ? -4.559 28.375 7.582 1 91.38 20 ALA B C 1
ATOM 1334 O O . ALA B 1 20 ? -3.598 29.125 7.77 1 91.38 20 ALA B O 1
ATOM 1335 N N . VAL B 1 21 ? -4.984 27.422 8.516 1 98.19 21 VAL B N 1
ATOM 1336 C CA . VAL B 1 21 ? -4.078 26.922 9.547 1 98.19 21 VAL B CA 1
ATOM 1337 C C . VAL B 1 21 ? -3.016 26.031 8.914 1 98.19 21 VAL B C 1
ATOM 1339 O O . VAL B 1 21 ? -3.316 25.234 8.023 1 98.19 21 VAL B O 1
ATOM 1342 N N . GLU B 1 22 ? -1.785 26.188 9.328 1 98.62 22 GLU B N 1
ATOM 1343 C CA . GLU B 1 22 ? -0.698 25.328 8.875 1 98.62 22 GLU B CA 1
ATOM 1344 C C . GLU B 1 22 ? -0.065 24.578 10.039 1 98.62 22 GLU B C 1
ATOM 1346 O O . GLU B 1 22 ? 0.176 25.156 11.102 1 98.62 22 GLU B O 1
ATOM 1351 N N . VAL B 1 23 ? 0.1 23.344 9.859 1 98.81 23 VAL B N 1
ATOM 1352 C CA . VAL B 1 23 ? 0.796 22.5 10.82 1 98.81 23 VAL B CA 1
ATOM 1353 C C . VAL B 1 23 ? 1.959 21.781 10.141 1 98.81 23 VAL B C 1
ATOM 1355 O O . VAL B 1 23 ? 1.802 21.234 9.047 1 98.81 23 VAL B O 1
ATOM 1358 N N . THR B 1 24 ? 3.137 21.828 10.727 1 98.88 24 THR B N 1
ATOM 1359 C CA . THR B 1 24 ? 4.309 21.094 10.266 1 98.88 24 THR B CA 1
ATOM 1360 C C . THR B 1 24 ? 4.996 20.391 11.422 1 98.88 24 THR B C 1
ATOM 1362 O O . THR B 1 24 ? 5.258 21 12.461 1 98.88 24 THR B O 1
ATOM 1365 N N . GLU B 1 25 ? 5.203 19.141 11.297 1 98.94 25 GLU B N 1
ATOM 1366 C CA . GLU B 1 25 ? 5.996 18.328 12.219 1 98.94 25 GLU B CA 1
ATOM 1367 C C . GLU B 1 25 ? 7.086 17.562 11.477 1 98.94 25 GLU B C 1
ATOM 1369 O O . GLU B 1 25 ? 6.941 17.25 10.289 1 98.94 25 GLU B O 1
ATOM 1374 N N . SER B 1 26 ? 8.156 17.25 12.172 1 98.88 26 SER B N 1
ATOM 1375 C CA . SER B 1 26 ? 9.219 16.469 11.547 1 98.88 26 SER B CA 1
ATOM 1376 C C . SER B 1 26 ? 9.93 15.594 12.57 1 98.88 26 SER B C 1
ATOM 1378 O O . SER B 1 26 ? 9.812 15.812 13.781 1 98.88 26 SER B O 1
ATOM 1380 N N . THR B 1 27 ? 10.578 14.609 12.094 1 98.81 27 THR B N 1
ATOM 1381 C CA . THR B 1 27 ? 11.453 13.742 12.875 1 98.81 27 THR B CA 1
ATOM 1382 C C . THR B 1 27 ? 12.648 13.281 12.039 1 98.81 27 THR B C 1
ATOM 1384 O O . THR B 1 27 ? 12.609 13.344 10.805 1 98.81 27 THR B O 1
ATOM 1387 N N . THR B 1 28 ? 13.688 12.93 12.742 1 98.69 28 THR B N 1
ATOM 1388 C CA . THR B 1 28 ? 14.852 12.352 12.07 1 98.69 28 THR B CA 1
ATOM 1389 C C . THR B 1 28 ? 15.055 10.906 12.5 1 98.69 28 THR B C 1
ATOM 1391 O O . THR B 1 28 ? 15.039 10.602 13.695 1 98.69 28 THR B O 1
ATOM 1394 N N . LEU B 1 29 ? 15.211 10.086 11.523 1 98.75 29 LEU B N 1
ATOM 1395 C CA . LEU B 1 29 ? 15.367 8.656 11.742 1 98.75 29 LEU B CA 1
ATOM 1396 C C . LEU B 1 29 ? 16.75 8.188 11.328 1 98.75 29 LEU B C 1
ATOM 1398 O O . LEU B 1 29 ? 17.297 8.656 10.32 1 98.75 29 LEU B O 1
ATOM 1402 N N . PRO B 1 30 ? 17.344 7.164 12.016 1 98.19 30 PRO B N 1
ATOM 1403 C CA . PRO B 1 30 ? 18.703 6.688 11.703 1 98.19 30 PRO B CA 1
ATOM 1404 C C . PRO B 1 30 ? 18.719 5.617 10.617 1 98.19 30 PRO B C 1
ATOM 1406 O O . PRO B 1 30 ? 19.406 4.605 10.75 1 98.19 30 PRO B O 1
ATOM 1409 N N . TYR B 1 31 ? 18 5.789 9.562 1 98 31 TYR B N 1
ATOM 1410 C CA . TYR B 1 31 ? 17.906 4.863 8.438 1 98 31 TYR B CA 1
ATOM 1411 C C . TYR B 1 31 ? 18.062 5.598 7.113 1 98 31 TYR B C 1
ATOM 1413 O O . TYR B 1 31 ? 17.719 6.777 7.004 1 98 31 TYR B O 1
ATOM 1421 N N . PRO B 1 32 ? 18.578 4.883 6.102 1 96.81 32 PRO B N 1
ATOM 1422 C CA . PRO B 1 32 ? 18.672 5.512 4.781 1 96.81 32 PRO B CA 1
ATOM 1423 C C . PRO B 1 32 ? 17.297 5.898 4.215 1 96.81 32 PRO B C 1
ATOM 1425 O O . PRO B 1 32 ? 16.297 5.262 4.531 1 96.81 32 PRO B O 1
ATOM 1428 N N . VAL B 1 33 ? 17.234 6.902 3.352 1 97.69 33 VAL B N 1
ATOM 1429 C CA . VAL B 1 33 ? 16 7.508 2.852 1 97.69 33 VAL B CA 1
ATOM 1430 C C . VAL B 1 33 ? 15.164 6.457 2.117 1 97.69 33 VAL B C 1
ATOM 1432 O O . VAL B 1 33 ? 13.938 6.453 2.213 1 97.69 33 VAL B O 1
ATOM 1435 N N . GLU B 1 34 ? 15.812 5.512 1.418 1 94.56 34 GLU B N 1
ATOM 1436 C CA . GLU B 1 34 ? 15.062 4.52 0.654 1 94.56 34 GLU B CA 1
ATOM 1437 C C . GLU B 1 34 ? 14.297 3.578 1.577 1 94.56 34 GLU B C 1
ATOM 1439 O O . GLU B 1 34 ? 13.164 3.188 1.273 1 94.56 34 GLU B O 1
ATOM 1444 N N . LYS B 1 35 ? 14.922 3.254 2.658 1 95.25 35 LYS B N 1
ATOM 1445 C CA . LYS B 1 35 ? 14.266 2.393 3.637 1 95.25 35 LYS B CA 1
ATOM 1446 C C . LYS B 1 35 ? 13.047 3.084 4.246 1 95.25 35 LYS B C 1
ATOM 1448 O O . LYS B 1 35 ? 11.992 2.469 4.406 1 95.25 35 LYS B O 1
ATOM 1453 N N . VAL B 1 36 ? 13.148 4.336 4.551 1 98.19 36 VAL B N 1
ATOM 1454 C CA . VAL B 1 36 ? 12.055 5.113 5.121 1 98.19 36 VAL B CA 1
ATOM 1455 C C . VAL B 1 36 ? 10.953 5.301 4.082 1 98.19 36 VAL B C 1
ATOM 1457 O O . VAL B 1 36 ? 9.773 5.129 4.387 1 98.19 36 VAL B O 1
ATOM 1460 N N . TRP B 1 37 ? 11.367 5.574 2.834 1 97.44 37 TRP B N 1
ATOM 1461 C CA . TRP B 1 37 ? 10.414 5.816 1.752 1 97.44 37 TRP B CA 1
ATOM 1462 C C . TRP B 1 37 ? 9.57 4.574 1.484 1 97.44 37 TRP B C 1
ATOM 1464 O O . TRP B 1 37 ? 8.375 4.684 1.195 1 97.44 37 TRP B O 1
ATOM 1474 N N . GLN B 1 38 ? 10.156 3.443 1.654 1 95.38 38 GLN B N 1
ATOM 1475 C CA . GLN B 1 38 ? 9.438 2.193 1.444 1 95.38 38 GLN B CA 1
ATOM 1476 C C . GLN B 1 38 ? 8.266 2.064 2.412 1 95.38 38 GLN B C 1
ATOM 1478 O O . GLN B 1 38 ? 7.27 1.402 2.105 1 95.38 38 GLN B O 1
ATOM 1483 N N . GLN B 1 39 ? 8.359 2.752 3.486 1 96.62 39 GLN B N 1
ATOM 1484 C CA . GLN B 1 39 ? 7.289 2.682 4.477 1 96.62 39 GLN B CA 1
ATOM 1485 C C . GLN B 1 39 ? 6.238 3.76 4.23 1 96.62 39 GLN B C 1
ATOM 1487 O O . GLN B 1 39 ? 5.039 3.51 4.371 1 96.62 39 GLN B O 1
ATOM 1492 N N . ILE B 1 40 ? 6.641 4.934 3.838 1 98.62 40 ILE B N 1
ATOM 1493 C CA . ILE B 1 40 ? 5.691 6.039 3.902 1 98.62 40 ILE B CA 1
ATOM 1494 C C . ILE B 1 40 ? 5.168 6.352 2.502 1 98.62 40 ILE B C 1
ATOM 1496 O O . ILE B 1 40 ? 4.148 7.031 2.352 1 98.62 40 ILE B O 1
ATOM 1500 N N . GLY B 1 41 ? 5.789 5.852 1.497 1 97.94 41 GLY B N 1
ATOM 1501 C CA . GLY B 1 41 ? 5.445 6.172 0.122 1 97.94 41 GLY B CA 1
ATOM 1502 C C . GLY B 1 41 ? 4.141 5.547 -0.329 1 97.94 41 GLY B C 1
ATOM 1503 O O . GLY B 1 41 ? 3.26 6.242 -0.843 1 97.94 41 GLY B O 1
ATOM 1504 N N . PRO B 1 42 ? 4.047 4.238 -0.141 1 97.81 42 PRO B N 1
ATOM 1505 C CA . PRO B 1 42 ? 2.785 3.611 -0.543 1 97.81 42 PRO B CA 1
ATOM 1506 C C . PRO B 1 42 ? 1.599 4.086 0.291 1 97.81 42 PRO B C 1
ATOM 1508 O O . PRO B 1 42 ? 1.64 4.023 1.522 1 97.81 42 PRO B O 1
ATOM 1511 N N . PHE B 1 43 ? 0.594 4.414 -0.302 1 98.44 43 PHE B N 1
ATOM 1512 C CA . PHE B 1 43 ? -0.478 5.211 0.281 1 98.44 43 PHE B CA 1
ATOM 1513 C C . PHE B 1 43 ? -1.132 4.473 1.442 1 98.44 43 PHE B C 1
ATOM 1515 O O . PHE B 1 43 ? -1.379 5.059 2.498 1 98.44 43 PHE B O 1
ATOM 1522 N N . CYS B 1 44 ? -1.282 3.207 1.341 1 98.5 44 CYS B N 1
ATOM 1523 C CA . CYS B 1 44 ? -1.993 2.477 2.385 1 98.5 44 CYS B CA 1
ATOM 1524 C C . CYS B 1 44 ? -1.019 1.859 3.379 1 98.5 44 CYS B C 1
ATOM 1526 O O . CYS B 1 44 ? -1.434 1.221 4.348 1 98.5 44 CYS B O 1
ATOM 1528 N N . ASN B 1 45 ? 0.288 2.049 3.195 1 97.5 45 ASN B N 1
ATOM 1529 C CA . ASN B 1 45 ? 1.224 1.559 4.199 1 97.5 45 ASN B CA 1
ATOM 1530 C C . ASN B 1 45 ? 1.025 2.26 5.539 1 97.5 45 ASN B C 1
ATOM 1532 O O . ASN B 1 45 ? 1.467 1.764 6.578 1 97.5 45 ASN B O 1
ATOM 1536 N N . LEU B 1 46 ? 0.39 3.441 5.473 1 98.19 46 LEU B N 1
ATOM 1537 C CA . LEU B 1 46 ? 0.076 4.125 6.723 1 98.19 46 LEU B CA 1
ATOM 1538 C C . LEU B 1 46 ? -0.601 3.176 7.707 1 98.19 46 LEU B C 1
ATOM 1540 O O . LEU B 1 46 ? -0.377 3.266 8.914 1 98.19 46 LEU B O 1
ATOM 1544 N N . GLY B 1 47 ? -1.335 2.26 7.258 1 97.25 47 GLY B N 1
ATOM 1545 C CA . GLY B 1 47 ? -2.037 1.289 8.086 1 97.25 47 GLY B CA 1
ATOM 1546 C C . GLY B 1 47 ? -1.106 0.33 8.797 1 97.25 47 GLY B C 1
ATOM 1547 O O . GLY B 1 47 ? -1.521 -0.371 9.727 1 97.25 47 GLY B O 1
ATOM 1548 N N . THR B 1 48 ? 0.106 0.295 8.406 1 96 48 THR B N 1
ATOM 1549 C CA . THR B 1 48 ? 1.035 -0.669 8.984 1 96 48 THR B CA 1
ATOM 1550 C C . THR B 1 48 ? 1.892 -0.014 10.062 1 96 48 THR B C 1
ATOM 1552 O O . THR B 1 48 ? 2.592 -0.702 10.812 1 96 48 THR B O 1
ATOM 1555 N N . TRP B 1 49 ? 1.807 1.312 10.195 1 96.62 49 TRP B N 1
ATOM 1556 C CA . TRP B 1 49 ? 2.725 1.904 11.164 1 96.62 49 TRP B CA 1
ATOM 1557 C C . TRP B 1 49 ? 2.02 2.967 12 1 96.62 49 TRP B C 1
ATOM 1559 O O . TRP B 1 49 ? 2.498 3.336 13.078 1 96.62 49 TRP B O 1
ATOM 1569 N N . HIS B 1 50 ? 0.972 3.617 11.516 1 98.12 50 HIS B N 1
ATOM 1570 C CA . HIS B 1 50 ? 0.29 4.594 12.359 1 98.12 50 HIS B CA 1
ATOM 1571 C C . HIS B 1 50 ? -0.547 3.904 13.43 1 98.12 50 HIS B C 1
ATOM 1573 O O . HIS B 1 50 ? -1.424 3.096 13.117 1 98.12 50 HIS B O 1
ATOM 1579 N N . PRO B 1 51 ? -0.449 4.277 14.648 1 97.5 51 PRO B N 1
ATOM 1580 C CA . PRO B 1 51 ? -1.054 3.506 15.742 1 97.5 51 PRO B CA 1
ATOM 1581 C C . PRO B 1 51 ? -2.564 3.707 15.836 1 97.5 51 PRO B C 1
ATOM 1583 O O . PRO B 1 51 ? -3.262 2.889 16.438 1 97.5 51 PRO B O 1
ATOM 1586 N N . ALA B 1 52 ? -3.064 4.762 15.25 1 97.75 52 ALA B N 1
ATOM 1587 C CA . ALA B 1 52 ? -4.492 5.047 15.367 1 97.75 52 ALA B CA 1
ATOM 1588 C C . ALA B 1 52 ? -5.289 4.32 14.289 1 97.75 52 ALA B C 1
ATOM 1590 O O . ALA B 1 52 ? -6.52 4.309 14.32 1 97.75 52 ALA B O 1
ATOM 1591 N N . VAL B 1 53 ? -4.664 3.748 13.289 1 98.25 53 VAL B N 1
ATOM 1592 C CA . VAL B 1 53 ? -5.344 3.166 12.133 1 98.25 53 VAL B CA 1
ATOM 1593 C C . VAL B 1 53 ? -5.516 1.662 12.344 1 98.25 53 VAL B C 1
ATOM 1595 O O . VAL B 1 53 ? -4.555 0.96 12.672 1 98.25 53 VAL B O 1
ATOM 1598 N N . GLU B 1 54 ? -6.711 1.214 12.18 1 97.38 54 GLU B N 1
ATOM 1599 C CA . GLU B 1 54 ? -7.031 -0.208 12.266 1 97.38 54 GLU B CA 1
ATOM 1600 C C . GLU B 1 54 ? -6.805 -0.91 10.93 1 97.38 54 GLU B C 1
ATOM 1602 O O . GLU B 1 54 ? -6.305 -2.037 10.898 1 97.38 54 GLU B O 1
ATOM 1607 N N . SER B 1 55 ? -7.242 -0.308 9.875 1 98.12 55 SER B N 1
ATOM 1608 C CA . SER B 1 55 ? -7.062 -0.842 8.531 1 98.12 55 SER B CA 1
ATOM 1609 C C . SER B 1 55 ? -7.09 0.269 7.484 1 98.12 55 SER B C 1
ATOM 1611 O O . SER B 1 55 ? -7.582 1.367 7.754 1 98.12 55 SER B O 1
ATOM 1613 N N . CYS B 1 56 ? -6.523 0.026 6.312 1 98.81 56 CYS B N 1
ATOM 1614 C CA . CYS B 1 56 ? -6.492 0.943 5.176 1 98.81 56 CYS B CA 1
ATOM 1615 C C . CYS B 1 56 ? -7.016 0.267 3.914 1 98.81 56 CYS B C 1
ATOM 1617 O O . CYS B 1 56 ? -6.488 -0.765 3.496 1 98.81 56 CYS B O 1
ATOM 1619 N N . THR B 1 57 ? -8.039 0.85 3.311 1 98.69 57 THR B N 1
ATOM 1620 C CA . THR B 1 57 ? -8.594 0.362 2.049 1 98.69 57 THR B CA 1
ATOM 1621 C C . THR B 1 57 ? -8.156 1.252 0.89 1 98.69 57 THR B C 1
ATOM 1623 O O . THR B 1 57 ? -8.406 2.459 0.898 1 98.69 57 THR B O 1
ATOM 1626 N N . LEU B 1 58 ? -7.531 0.63 -0.077 1 98.62 58 LEU B N 1
ATOM 1627 C CA . LEU B 1 58 ? -7.082 1.325 -1.279 1 98.62 58 LEU B CA 1
ATOM 1628 C C . LEU B 1 58 ? -8.016 1.034 -2.453 1 98.62 58 LEU B C 1
ATOM 1630 O O . LEU B 1 58 ? -8.344 -0.124 -2.715 1 98.62 58 LEU B O 1
ATOM 1634 N N . ARG B 1 59 ? -8.398 2.113 -3.043 1 94.81 59 ARG B N 1
ATOM 1635 C CA . ARG B 1 59 ? -9.234 2.018 -4.234 1 94.81 59 ARG B CA 1
ATOM 1636 C C . ARG B 1 59 ? -8.656 2.838 -5.383 1 94.81 59 ARG B C 1
ATOM 1638 O O . ARG B 1 59 ? -8.086 3.912 -5.16 1 94.81 59 ARG B O 1
ATOM 1645 N N . ARG B 1 60 ? -8.766 2.287 -6.516 1 91.75 60 ARG B N 1
ATOM 1646 C CA . ARG B 1 60 ? -8.453 3.049 -7.719 1 91.75 60 ARG B CA 1
ATOM 1647 C C . ARG B 1 60 ? -9.648 3.096 -8.664 1 91.75 60 ARG B C 1
ATOM 1649 O O . ARG B 1 60 ? -10.219 2.057 -9 1 91.75 60 ARG B O 1
ATOM 1656 N N . LYS B 1 61 ? -9.984 4.328 -8.977 1 84.69 61 LYS B N 1
ATOM 1657 C CA . LYS B 1 61 ? -11.039 4.547 -9.961 1 84.69 61 LYS B CA 1
ATOM 1658 C C . LYS B 1 61 ? -10.68 5.676 -10.922 1 84.69 61 LYS B C 1
ATOM 1660 O O . LYS B 1 61 ? -10.328 6.777 -10.484 1 84.69 61 LYS B O 1
ATOM 1665 N N . ASP B 1 62 ? -10.703 5.336 -12.211 1 84.75 62 ASP B N 1
ATOM 1666 C CA . ASP B 1 62 ? -10.453 6.312 -13.266 1 84.75 62 ASP B CA 1
ATOM 1667 C C . ASP B 1 62 ? -9.117 7.02 -13.055 1 84.75 62 ASP B C 1
ATOM 1669 O O . ASP B 1 62 ? -9.031 8.242 -13.141 1 84.75 62 ASP B O 1
ATOM 1673 N N . GLY B 1 63 ? -8.133 6.328 -12.586 1 84.81 63 GLY B N 1
ATOM 1674 C CA . GLY B 1 63 ? -6.781 6.852 -12.469 1 84.81 63 GLY B CA 1
ATOM 1675 C C . GLY B 1 63 ? -6.516 7.516 -11.125 1 84.81 63 GLY B C 1
ATOM 1676 O O . GLY B 1 63 ? -5.379 7.871 -10.82 1 84.81 63 GLY B O 1
ATOM 1677 N N . ALA B 1 64 ? -7.574 7.68 -10.383 1 91.94 64 ALA B N 1
ATOM 1678 C CA . ALA B 1 64 ? -7.43 8.312 -9.078 1 91.94 64 ALA B CA 1
ATOM 1679 C C . ALA B 1 64 ? -7.371 7.262 -7.969 1 91.94 64 ALA B C 1
ATOM 1681 O O . ALA B 1 64 ? -8.07 6.246 -8.023 1 91.94 64 ALA B O 1
ATOM 1682 N N . GLN B 1 65 ? -6.574 7.586 -7.016 1 96.75 65 GLN B N 1
ATOM 1683 C CA . GLN B 1 65 ? -6.48 6.699 -5.859 1 96.75 65 GLN B CA 1
ATOM 1684 C C . GLN B 1 65 ? -7.086 7.348 -4.617 1 96.75 65 GLN B C 1
ATOM 1686 O O . GLN B 1 65 ? -6.875 8.531 -4.367 1 96.75 65 GLN B O 1
ATOM 1691 N N . LYS B 1 66 ? -7.809 6.508 -3.961 1 98.12 66 LYS B N 1
ATOM 1692 C CA . LYS B 1 66 ? -8.359 6.891 -2.664 1 98.12 66 LYS B CA 1
ATOM 1693 C C . LYS B 1 66 ? -8.055 5.836 -1.604 1 98.12 66 LYS B C 1
ATOM 1695 O O . LYS B 1 66 ? -7.965 4.645 -1.911 1 98.12 66 LYS B O 1
ATOM 1700 N N . ARG B 1 67 ? -7.898 6.367 -0.388 1 98.75 67 ARG B N 1
ATOM 1701 C CA . ARG B 1 67 ? -7.828 5.438 0.735 1 98.75 67 ARG B CA 1
ATOM 1702 C C . ARG B 1 67 ? -8.898 5.754 1.776 1 98.75 67 ARG B C 1
ATOM 1704 O O . ARG B 1 67 ? -9.297 6.91 1.928 1 98.75 67 ARG B O 1
ATOM 1711 N N . VAL B 1 68 ? -9.352 4.73 2.404 1 98.69 68 VAL B N 1
ATOM 1712 C CA . VAL B 1 68 ? -10.195 4.844 3.592 1 98.69 68 VAL B CA 1
ATOM 1713 C C . VAL B 1 68 ? -9.469 4.254 4.797 1 98.69 68 VAL B C 1
ATOM 1715 O O . VAL B 1 68 ? -9.102 3.074 4.793 1 98.69 68 VAL B O 1
ATOM 1718 N N . LEU B 1 69 ? -9.242 5.086 5.75 1 98.88 69 LEU B N 1
ATOM 1719 C CA . LEU B 1 69 ? -8.625 4.68 7.008 1 98.88 69 LEU B CA 1
ATOM 1720 C C . LEU B 1 69 ? -9.688 4.402 8.07 1 98.88 69 LEU B C 1
ATOM 1722 O O . LEU B 1 69 ? -10.391 5.316 8.508 1 98.88 69 LEU B O 1
ATOM 1726 N N . ALA B 1 70 ? -9.797 3.162 8.469 1 98.69 70 ALA B N 1
ATOM 1727 C CA . ALA B 1 70 ? -10.57 2.842 9.656 1 98.69 70 ALA B CA 1
ATOM 1728 C C . ALA B 1 70 ? -9.758 3.084 10.93 1 98.69 70 ALA B C 1
ATOM 1730 O O . ALA B 1 70 ? -8.617 2.635 11.031 1 98.69 70 ALA B O 1
A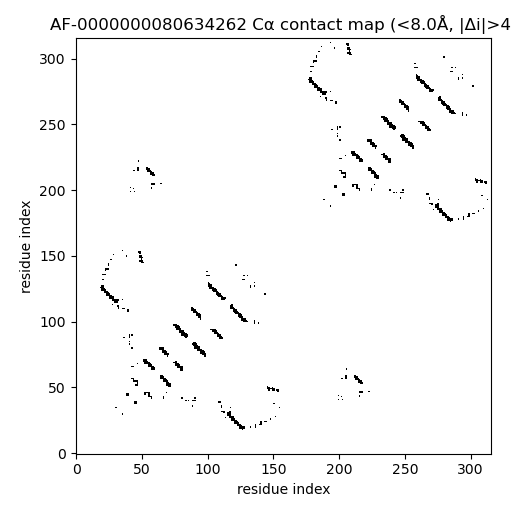TOM 1731 N N . LEU B 1 71 ? -10.398 3.785 11.805 1 98.31 71 LEU B N 1
ATOM 1732 C CA . LEU B 1 71 ? -9.656 4.18 13 1 98.31 71 LEU B CA 1
ATOM 1733 C C . LEU B 1 71 ? -9.945 3.229 14.156 1 98.31 71 LEU B C 1
ATOM 1735 O O . LEU B 1 71 ? -11.062 2.73 14.297 1 98.31 71 LEU B O 1
ATOM 1739 N N . LYS B 1 72 ? -8.891 3.061 14.984 1 96.62 72 LYS B N 1
ATOM 1740 C CA . LYS B 1 72 ? -9.102 2.348 16.234 1 96.62 72 LYS B CA 1
ATOM 1741 C C . LYS B 1 72 ? -10.062 3.115 17.141 1 96.62 72 LYS B C 1
ATOM 1743 O O . LYS B 1 72 ? -9.898 4.32 17.359 1 96.62 72 LYS B O 1
ATOM 1748 N N . GLY B 1 73 ? -11.047 2.461 17.688 1 95.44 73 GLY B N 1
ATOM 1749 C CA . GLY B 1 73 ? -12.047 3.119 18.516 1 95.44 73 GLY B CA 1
ATOM 1750 C C . GLY B 1 73 ? -13.25 3.596 17.719 1 95.44 73 GLY B C 1
ATOM 1751 O O . GLY B 1 73 ? -14.219 4.098 18.297 1 95.44 73 GLY B O 1
ATOM 1752 N N . GLY B 1 74 ? -13.148 3.602 16.422 1 97 74 GLY B N 1
ATOM 1753 C CA . GLY B 1 74 ? -14.297 3.924 15.594 1 97 74 GLY B CA 1
ATOM 1754 C C . GLY B 1 74 ? -14.078 5.137 14.711 1 97 74 GLY B C 1
ATOM 1755 O O . GLY B 1 74 ? -13.25 5.992 15.016 1 97 74 GLY B O 1
ATOM 1756 N N . GLY B 1 75 ? -14.852 5.246 13.57 1 97.94 75 GLY B N 1
ATOM 1757 C CA . GLY B 1 75 ? -14.758 6.332 12.609 1 97.94 75 GLY B CA 1
ATOM 1758 C C . GLY B 1 75 ? -13.844 6.02 11.438 1 97.94 75 GLY B C 1
ATOM 1759 O O . GLY B 1 75 ? -13.18 4.98 11.422 1 97.94 75 GLY B O 1
ATOM 1760 N N . ALA B 1 76 ? -13.875 6.93 10.5 1 98.69 76 ALA B N 1
ATOM 1761 C CA . ALA B 1 76 ? -13.078 6.723 9.289 1 98.69 76 ALA B CA 1
ATOM 1762 C C . ALA B 1 76 ? -12.664 8.055 8.68 1 98.69 76 ALA B C 1
ATOM 1764 O O . ALA B 1 76 ? -13.336 9.07 8.859 1 98.69 76 ALA B O 1
ATOM 1765 N N . ILE B 1 77 ? -11.555 8.047 8 1 98.81 77 ILE B N 1
ATOM 1766 C CA . ILE B 1 77 ? -11.07 9.156 7.188 1 98.81 77 ILE B CA 1
ATOM 1767 C C . ILE B 1 77 ? -10.945 8.711 5.73 1 98.81 77 ILE B C 1
ATOM 1769 O O . ILE B 1 77 ? -10.367 7.66 5.449 1 98.81 77 ILE B O 1
ATOM 1773 N N . GLU B 1 78 ? -11.531 9.406 4.852 1 98.75 78 GLU B N 1
ATOM 1774 C CA . GLU B 1 78 ? -11.367 9.18 3.418 1 98.75 78 GLU B CA 1
ATOM 1775 C C . GLU B 1 78 ? -10.453 10.234 2.795 1 98.75 78 GLU B C 1
ATOM 1777 O O . GLU B 1 78 ? -10.68 11.438 2.957 1 98.75 78 GLU B O 1
ATOM 1782 N N . GLU B 1 79 ? -9.422 9.734 2.115 1 98.88 79 GLU B N 1
ATOM 1783 C CA . GLU B 1 79 ? -8.445 10.648 1.531 1 98.88 79 GLU B CA 1
ATOM 1784 C C . GLU B 1 79 ? -8.219 10.344 0.053 1 98.88 79 GLU B C 1
ATOM 1786 O O . GLU B 1 79 ? -8.414 9.211 -0.39 1 98.88 79 GLU B O 1
ATOM 1791 N N . ARG B 1 80 ? -7.879 11.398 -0.669 1 98.5 80 ARG B N 1
ATOM 1792 C CA . ARG B 1 80 ? -7.488 11.289 -2.07 1 98.5 80 ARG B CA 1
ATOM 1793 C C . ARG B 1 80 ? -6 11.562 -2.248 1 98.5 80 ARG B C 1
ATOM 1795 O O . ARG B 1 80 ? -5.473 12.531 -1.704 1 98.5 80 ARG B O 1
ATOM 1802 N N . LEU B 1 81 ? -5.328 10.602 -2.967 1 98.44 81 LEU B N 1
ATOM 1803 C CA . LEU B 1 81 ? -3.941 10.859 -3.342 1 98.44 81 LEU B CA 1
ATOM 1804 C C . LEU B 1 81 ? -3.859 11.922 -4.434 1 98.44 81 LEU B C 1
ATOM 1806 O O . LEU B 1 81 ? -4.484 11.781 -5.488 1 98.44 81 LEU B O 1
ATOM 1810 N N . LEU B 1 82 ? -3.133 12.961 -4.152 1 98.25 82 LEU B N 1
ATOM 1811 C CA . LEU B 1 82 ? -2.998 14.047 -5.121 1 98.25 82 LEU B CA 1
ATOM 1812 C C . LEU B 1 82 ? -1.755 13.852 -5.984 1 98.25 82 LEU B C 1
ATOM 1814 O O . LEU B 1 82 ? -1.776 14.133 -7.184 1 98.25 82 LEU B O 1
ATOM 1818 N N . SER B 1 83 ? -0.69 13.438 -5.375 1 97.5 83 SER B N 1
ATOM 1819 C CA . SER B 1 83 ? 0.541 13.141 -6.098 1 97.5 83 SER B CA 1
ATOM 1820 C C . SER B 1 83 ? 1.447 12.211 -5.293 1 97.5 83 SER B C 1
ATOM 1822 O O . SER B 1 83 ? 1.364 12.172 -4.062 1 97.5 83 SER B O 1
ATOM 1824 N N . SER B 1 84 ? 2.236 11.492 -6.004 1 96.56 84 SER B N 1
ATOM 1825 C CA . SER B 1 84 ? 3.277 10.625 -5.461 1 96.56 84 SER B CA 1
ATOM 1826 C C . SER B 1 84 ? 4.547 10.695 -6.301 1 96.56 84 SER B C 1
ATOM 1828 O O . SER B 1 84 ? 4.516 10.453 -7.508 1 96.56 84 SER B O 1
ATOM 1830 N N . SER B 1 85 ? 5.633 11.016 -5.59 1 96.56 85 SER B N 1
ATOM 1831 C CA . SER B 1 85 ? 6.902 11.148 -6.297 1 96.56 85 SER B CA 1
ATOM 1832 C C . SER B 1 85 ? 8.008 10.359 -5.609 1 96.56 85 SER B C 1
ATOM 1834 O O . SER B 1 85 ? 8.477 10.734 -4.531 1 96.56 85 SER B O 1
ATOM 1836 N N . ALA B 1 86 ? 8.414 9.297 -6.305 1 94.12 86 ALA B N 1
ATOM 1837 C CA . ALA B 1 86 ? 9.531 8.523 -5.777 1 94.12 86 ALA B CA 1
ATOM 1838 C C . ALA B 1 86 ? 10.836 9.312 -5.855 1 94.12 86 ALA B C 1
ATOM 1840 O O . ALA B 1 86 ? 11.719 9.148 -5.008 1 94.12 86 ALA B O 1
ATOM 1841 N N . SER B 1 87 ? 10.898 10.148 -6.852 1 94.56 87 SER B N 1
ATOM 1842 C CA . SER B 1 87 ? 12.125 10.922 -7.039 1 94.56 87 SER B CA 1
ATOM 1843 C C . SER B 1 87 ? 12.312 11.938 -5.922 1 94.56 87 SER B C 1
ATOM 1845 O O . SER B 1 87 ? 13.43 12.148 -5.445 1 94.56 87 SER B O 1
ATOM 1847 N N . SER B 1 88 ? 11.227 12.555 -5.445 1 97.19 88 SER B N 1
ATOM 1848 C CA . SER B 1 88 ? 11.312 13.539 -4.375 1 97.19 88 SER B CA 1
ATOM 1849 C C . SER B 1 88 ? 10.922 12.938 -3.029 1 97.19 88 SER B C 1
ATOM 1851 O O . SER B 1 88 ? 10.953 13.617 -2.004 1 97.19 88 SER B O 1
ATOM 1853 N N . HIS B 1 89 ? 10.531 11.656 -3.021 1 98.38 89 HIS B N 1
ATOM 1854 C CA . HIS B 1 89 ? 10.062 10.953 -1.829 1 98.38 89 HIS B CA 1
ATOM 1855 C C . HIS B 1 89 ? 8.961 11.734 -1.123 1 98.38 89 HIS B C 1
ATOM 1857 O O . HIS B 1 89 ? 9.078 12.047 0.066 1 98.38 89 HIS B O 1
ATOM 1863 N N . ARG B 1 90 ? 7.898 11.938 -1.867 1 98.81 90 ARG B N 1
ATOM 1864 C CA . ARG B 1 90 ? 6.816 12.75 -1.321 1 98.81 90 ARG B CA 1
ATOM 1865 C C . ARG B 1 90 ? 5.461 12.25 -1.815 1 98.81 90 ARG B C 1
ATOM 1867 O O . ARG B 1 90 ? 5.305 11.93 -2.994 1 98.81 90 ARG B O 1
ATOM 1874 N N . ILE B 1 91 ? 4.523 12.172 -0.922 1 98.81 91 ILE B N 1
ATOM 1875 C CA . ILE B 1 91 ? 3.123 12.039 -1.317 1 98.81 91 ILE B CA 1
ATOM 1876 C C . ILE B 1 91 ? 2.338 13.266 -0.848 1 98.81 91 ILE B C 1
ATOM 1878 O O . ILE B 1 91 ? 2.67 13.867 0.176 1 98.81 91 ILE B O 1
ATOM 1882 N N . ARG B 1 92 ? 1.367 13.656 -1.604 1 98.88 92 ARG B N 1
ATOM 1883 C CA . ARG B 1 92 ? 0.378 14.664 -1.25 1 98.88 92 ARG B CA 1
ATOM 1884 C C . ARG B 1 92 ? -1.033 14.086 -1.291 1 98.88 92 ARG B C 1
ATOM 1886 O O . ARG B 1 92 ? -1.342 13.242 -2.137 1 98.88 92 ARG B O 1
ATOM 1893 N N . TYR B 1 93 ? -1.83 14.602 -0.408 1 98.88 93 TYR B N 1
ATOM 1894 C CA . TYR B 1 93 ? -3.184 14.062 -0.33 1 98.88 93 TYR B CA 1
ATOM 1895 C C . TYR B 1 93 ? -4.145 15.094 0.255 1 98.88 93 TYR B C 1
ATOM 1897 O O . TYR B 1 93 ? -3.717 16.094 0.825 1 98.88 93 TYR B O 1
ATOM 1905 N N . SER B 1 94 ? -5.418 14.867 0.103 1 98.88 94 SER B N 1
ATOM 1906 C CA . SER B 1 94 ? -6.488 15.672 0.681 1 98.88 94 SER B CA 1
ATOM 1907 C C . SER B 1 94 ? -7.504 14.797 1.413 1 98.88 94 SER B C 1
ATOM 1909 O O . SER B 1 94 ? -7.617 13.602 1.138 1 98.88 94 SER B O 1
ATOM 1911 N N . ILE B 1 95 ? -8.125 15.406 2.332 1 98.81 95 ILE B N 1
ATOM 1912 C CA . ILE B 1 95 ? -9.203 14.711 3.031 1 98.81 95 ILE B CA 1
ATOM 1913 C C . ILE B 1 95 ? -10.539 15 2.346 1 98.81 95 ILE B C 1
ATOM 1915 O O . ILE B 1 95 ? -10.859 16.156 2.076 1 98.81 95 ILE B O 1
ATOM 1919 N N . LEU B 1 96 ? -11.25 13.961 2.08 1 98.5 96 LEU B N 1
ATOM 1920 C CA . LEU B 1 96 ? -12.578 14.086 1.505 1 98.5 96 LEU B CA 1
ATOM 1921 C C . LEU B 1 96 ? -13.648 14.094 2.596 1 98.5 96 LEU B C 1
ATOM 1923 O O . LEU B 1 96 ? -14.555 14.93 2.584 1 98.5 96 LEU B O 1
ATOM 1927 N N . THR B 1 97 ? -13.562 13.164 3.562 1 98.44 97 THR B N 1
ATOM 1928 C CA . THR B 1 97 ? -14.438 13.086 4.727 1 98.44 97 THR B CA 1
ATOM 1929 C C . THR B 1 97 ? -13.656 12.648 5.961 1 98.44 97 THR B C 1
ATOM 1931 O O . THR B 1 97 ? -12.719 11.852 5.859 1 98.44 97 THR B O 1
ATOM 1934 N N . SER B 1 98 ? -14.023 13.164 7.121 1 98.62 98 SER B N 1
ATOM 1935 C CA . SER B 1 98 ? -13.352 12.812 8.367 1 98.62 98 SER B CA 1
ATOM 1936 C C . SER B 1 98 ? -14.125 13.32 9.578 1 98.62 98 SER B C 1
ATOM 1938 O O . SER B 1 98 ? -14.953 14.227 9.453 1 98.62 98 SER B O 1
ATOM 1940 N N . PRO B 1 99 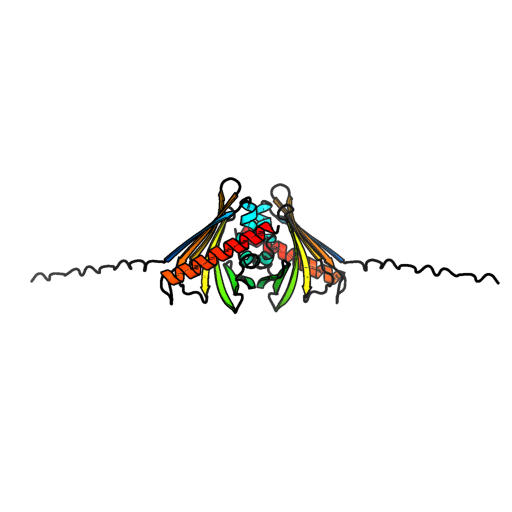? -13.836 12.711 10.719 1 98.38 99 PRO B N 1
ATOM 1941 C CA . PRO B 1 99 ? -14.391 13.266 11.953 1 98.38 99 PRO B CA 1
ATOM 1942 C C . PRO B 1 99 ? -13.547 14.406 12.523 1 98.38 99 PRO B C 1
ATOM 1944 O O . PRO B 1 99 ? -13.891 14.977 13.562 1 98.38 99 PRO B O 1
ATOM 1947 N N . LEU B 1 100 ? -12.438 14.727 11.914 1 98.5 100 LEU B N 1
ATOM 1948 C CA . LEU B 1 100 ? -11.523 15.742 12.422 1 98.5 100 LEU B CA 1
ATOM 1949 C C . LEU B 1 100 ? -12.117 17.141 12.258 1 98.5 100 LEU B C 1
ATOM 1951 O O . LEU B 1 100 ? -12.922 17.375 11.352 1 98.5 100 LEU B O 1
ATOM 1955 N N . PRO B 1 101 ? -11.711 18.047 13.086 1 98.62 101 PRO B N 1
ATOM 1956 C CA . PRO B 1 101 ? -12.273 19.391 13.047 1 98.62 101 PRO B CA 1
ATOM 1957 C C . PRO B 1 101 ? -11.617 20.281 11.984 1 98.62 101 PRO B C 1
ATOM 1959 O O . PRO B 1 101 ? -11.18 21.391 12.289 1 98.62 101 PRO B O 1
ATOM 1962 N N . VAL B 1 102 ? -11.586 19.828 10.734 1 98.62 102 VAL B N 1
ATOM 1963 C CA . VAL B 1 102 ? -10.898 20.531 9.656 1 98.62 102 VAL B CA 1
ATOM 1964 C C . VAL B 1 102 ? -11.711 20.438 8.367 1 98.62 102 VAL B C 1
ATOM 1966 O O . VAL B 1 102 ? -12.523 19.531 8.211 1 98.62 102 VAL B O 1
ATOM 1969 N N . LYS B 1 103 ? -11.57 21.328 7.52 1 98.38 103 LYS B N 1
ATOM 1970 C CA . LYS B 1 103 ? -12.047 21.297 6.141 1 98.38 103 LYS B CA 1
ATOM 1971 C C . LYS B 1 103 ? -11.031 21.922 5.191 1 98.38 103 LYS B C 1
ATOM 1973 O O . LYS B 1 103 ? -10.055 22.531 5.633 1 98.38 103 LYS B O 1
ATOM 1978 N N . ASP B 1 104 ? -11.148 21.656 3.875 1 98.25 104 ASP B N 1
ATOM 1979 C CA . ASP B 1 104 ? -10.203 22.141 2.873 1 98.25 104 ASP B CA 1
ATOM 1980 C C . ASP B 1 104 ? -8.781 21.703 3.203 1 98.25 104 ASP B C 1
ATOM 1982 O O . ASP B 1 104 ? -7.855 22.516 3.188 1 98.25 104 ASP B O 1
ATOM 1986 N N . TYR B 1 105 ? -8.711 20.562 3.488 1 98.75 105 TYR B N 1
ATOM 1987 C CA . TYR B 1 105 ? -7.488 19.984 4.039 1 98.75 105 TYR B CA 1
ATOM 1988 C C . TYR B 1 105 ? -6.598 19.438 2.932 1 98.75 105 TYR B C 1
ATOM 1990 O O . TYR B 1 105 ? -7.039 18.641 2.105 1 98.75 105 TYR B O 1
ATOM 1998 N N . ALA B 1 106 ? -5.359 19.812 2.941 1 98.88 106 ALA B N 1
ATOM 1999 C CA . ALA B 1 106 ? -4.305 19.25 2.102 1 98.88 106 ALA B CA 1
ATOM 2000 C C . ALA B 1 106 ? -3.031 19 2.908 1 98.88 106 ALA B C 1
ATOM 2002 O O . ALA B 1 106 ? -2.66 19.828 3.754 1 98.88 106 ALA B O 1
ATOM 2003 N N . ALA B 1 107 ? -2.355 17.891 2.572 1 98.88 107 ALA B N 1
ATOM 2004 C CA . ALA B 1 107 ? -1.157 17.562 3.34 1 98.88 107 ALA B CA 1
ATOM 2005 C C . ALA B 1 107 ? -0.1 16.906 2.451 1 98.88 107 ALA B C 1
ATOM 2007 O O . ALA B 1 107 ? -0.397 16.484 1.332 1 98.88 107 ALA B O 1
ATOM 2008 N N . SER B 1 108 ? 1.102 16.875 2.973 1 98.94 108 SER B N 1
ATOM 2009 C CA . SER B 1 108 ? 2.223 16.172 2.352 1 98.94 108 SER B CA 1
ATOM 2010 C C . SER B 1 108 ? 3.057 15.438 3.391 1 98.94 108 SER B C 1
ATOM 2012 O O . SER B 1 108 ? 3.195 15.891 4.527 1 98.94 108 SER B O 1
ATOM 2014 N N . LEU B 1 109 ? 3.5 14.328 2.994 1 98.94 109 LEU B N 1
ATOM 2015 C CA . LEU B 1 109 ? 4.469 13.523 3.732 1 98.94 109 LEU B CA 1
ATOM 2016 C C . LEU B 1 109 ? 5.699 13.234 2.879 1 98.94 109 LEU B C 1
ATOM 2018 O O . LEU B 1 109 ? 5.582 12.719 1.765 1 98.94 109 LEU B O 1
ATOM 2022 N N . SER B 1 110 ? 6.875 13.625 3.422 1 98.94 110 SER B N 1
ATOM 2023 C CA . SER B 1 110 ? 8.078 13.5 2.605 1 98.94 110 SER B CA 1
ATOM 2024 C C . SER B 1 110 ? 9.266 13.031 3.439 1 98.94 110 SER B C 1
ATOM 2026 O O . SER B 1 110 ? 9.25 13.133 4.668 1 98.94 110 SER B O 1
ATOM 2028 N N . ALA B 1 111 ? 10.227 12.508 2.719 1 98.88 111 ALA B N 1
ATOM 2029 C CA . ALA B 1 111 ? 11.492 12.07 3.309 1 98.88 111 ALA B CA 1
ATOM 2030 C C . ALA B 1 111 ? 12.68 12.625 2.531 1 98.88 111 ALA B C 1
ATOM 2032 O O . ALA B 1 111 ? 12.648 12.688 1.299 1 98.88 111 ALA B O 1
ATOM 2033 N N . GLU B 1 112 ? 13.711 13.055 3.312 1 98.62 112 GLU B N 1
ATOM 2034 C CA . GLU B 1 112 ? 14.945 13.516 2.686 1 98.62 112 GLU B CA 1
ATOM 2035 C C . GLU B 1 112 ? 16.172 13.102 3.502 1 98.62 112 GLU B C 1
ATOM 2037 O O . GLU B 1 112 ? 16.109 13.039 4.73 1 98.62 112 GLU B O 1
ATOM 2042 N N . PRO B 1 113 ? 17.234 12.891 2.826 1 98.12 113 PRO B N 1
ATOM 2043 C CA . PRO B 1 113 ? 18.453 12.578 3.574 1 98.12 113 PRO B CA 1
ATOM 2044 C C . PRO B 1 113 ? 18.844 13.664 4.57 1 98.12 113 PRO B C 1
ATOM 2046 O O . PRO B 1 113 ? 18.688 14.859 4.277 1 98.12 113 PRO B O 1
ATOM 2049 N N . ALA B 1 114 ? 19.25 13.227 5.723 1 97.88 114 ALA B N 1
ATOM 2050 C CA . ALA B 1 114 ? 19.766 14.086 6.789 1 97.88 114 ALA B CA 1
ATOM 2051 C C . ALA B 1 114 ? 21 13.469 7.449 1 97.88 114 ALA B C 1
ATOM 2053 O O . ALA B 1 114 ? 20.875 12.742 8.438 1 97.88 114 ALA B O 1
ATOM 2054 N N . GLY B 1 115 ? 22.203 13.852 6.918 1 96.06 115 GLY B N 1
ATOM 2055 C CA . GLY B 1 115 ? 23.406 13.156 7.348 1 96.06 115 GLY B CA 1
ATOM 2056 C C . GLY B 1 115 ? 23.406 11.68 7.004 1 96.06 115 GLY B C 1
ATOM 2057 O O . GLY B 1 115 ? 23.266 11.312 5.836 1 96.06 115 GLY B O 1
ATOM 2058 N N . LYS B 1 116 ? 23.5 10.867 8 1 95.75 116 LYS B N 1
ATOM 2059 C CA . LYS B 1 116 ? 23.484 9.422 7.797 1 95.75 116 LYS B CA 1
ATOM 2060 C C . LYS B 1 116 ? 22.062 8.859 7.902 1 95.75 116 LYS B C 1
ATOM 2062 O O . LYS B 1 116 ? 21.844 7.672 7.68 1 95.75 116 LYS B O 1
ATOM 2067 N N . GLY B 1 117 ? 21.172 9.812 8.25 1 98.38 117 GLY B N 1
ATOM 2068 C CA . GLY B 1 117 ? 19.797 9.375 8.453 1 98.38 117 GLY B CA 1
ATOM 2069 C C . GLY B 1 117 ? 18.828 10.039 7.504 1 98.38 117 GLY B C 1
ATOM 2070 O O . GLY B 1 117 ? 19.188 10.375 6.371 1 98.38 117 GLY B O 1
ATOM 2071 N N . THR B 1 118 ? 17.547 10.07 7.91 1 98.88 118 THR B N 1
ATOM 2072 C CA . THR B 1 118 ? 16.469 10.594 7.086 1 98.88 118 THR B CA 1
ATOM 2073 C C . THR B 1 118 ? 15.578 11.523 7.895 1 98.88 118 THR B C 1
ATOM 2075 O O . THR B 1 118 ? 15.133 11.172 8.992 1 98.88 118 THR B O 1
ATOM 2078 N N . ARG B 1 119 ? 15.328 12.688 7.371 1 98.94 119 ARG B N 1
ATOM 2079 C CA . ARG B 1 119 ? 14.328 13.578 7.938 1 98.94 119 ARG B CA 1
ATOM 2080 C C . ARG B 1 119 ? 12.969 13.367 7.277 1 98.94 119 ARG B C 1
ATOM 2082 O O . ARG B 1 119 ? 12.859 13.398 6.051 1 98.94 119 ARG B O 1
ATOM 2089 N N . VAL B 1 120 ? 12 13.117 8.07 1 99 120 VAL B N 1
ATOM 2090 C CA . VAL B 1 120 ? 10.625 12.977 7.602 1 99 120 VAL B CA 1
ATOM 2091 C C . VAL B 1 120 ? 9.82 14.203 8 1 99 120 VAL B C 1
ATOM 2093 O O . VAL B 1 120 ? 9.852 14.633 9.156 1 99 120 VAL B O 1
ATOM 2096 N N . VAL B 1 121 ? 9.117 14.781 7.039 1 98.94 121 VAL B N 1
ATOM 2097 C CA . VAL B 1 121 ? 8.336 15.992 7.273 1 98.94 121 VAL B CA 1
ATOM 2098 C C . VAL B 1 121 ? 6.875 15.75 6.898 1 98.94 121 VAL B C 1
ATOM 2100 O O . VAL B 1 121 ? 6.586 15.219 5.824 1 98.94 121 VAL B O 1
ATOM 2103 N N . TRP B 1 122 ? 5.984 16.109 7.797 1 98.94 122 TRP B N 1
ATOM 2104 C CA . TRP B 1 122 ? 4.539 16.047 7.602 1 98.94 122 TRP B CA 1
ATOM 2105 C C . TRP B 1 122 ? 3.914 17.438 7.738 1 98.94 122 TRP B C 1
ATOM 2107 O O . TRP B 1 122 ? 4.031 18.078 8.781 1 98.94 122 TRP B O 1
ATOM 2117 N N . LYS B 1 123 ? 3.301 17.844 6.676 1 98.94 123 LYS B N 1
ATOM 2118 C CA . LYS B 1 123 ? 2.727 19.188 6.629 1 98.94 123 LYS B CA 1
ATOM 2119 C C . LYS B 1 123 ? 1.255 19.141 6.227 1 98.94 123 LYS B C 1
ATOM 2121 O O . LYS B 1 123 ? 0.868 18.359 5.355 1 98.94 123 LYS B O 1
ATOM 2126 N N . ALA B 1 124 ? 0.474 20.062 6.832 1 98.88 124 ALA B N 1
ATOM 2127 C CA . ALA B 1 124 ? -0.931 20.203 6.457 1 98.88 124 ALA B CA 1
ATOM 2128 C C . ALA B 1 124 ? -1.356 21.672 6.445 1 98.88 124 ALA B C 1
ATOM 2130 O O . ALA B 1 124 ? -0.828 22.484 7.207 1 98.88 124 ALA B O 1
ATOM 2131 N N . ARG B 1 125 ? -2.203 21.969 5.621 1 98.81 125 ARG B N 1
ATOM 2132 C CA . ARG B 1 125 ? -2.938 23.219 5.566 1 98.81 125 ARG B CA 1
ATOM 2133 C C . ARG B 1 125 ? -4.441 22.969 5.488 1 98.81 125 ARG B C 1
ATOM 2135 O O . ARG B 1 125 ? -4.895 22.109 4.746 1 98.81 125 ARG B O 1
ATOM 2142 N N . TYR B 1 126 ? -5.152 23.828 6.266 1 98.81 126 TYR B N 1
ATOM 2143 C CA . TYR B 1 126 ? -6.59 23.578 6.344 1 98.81 126 TYR B CA 1
ATOM 2144 C C . TYR B 1 126 ? -7.305 24.781 6.961 1 98.81 126 TYR B C 1
ATOM 2146 O O . TYR B 1 126 ? -6.664 25.734 7.402 1 98.81 126 TYR B O 1
ATOM 2154 N N . THR B 1 127 ? -8.594 24.688 6.895 1 98.44 127 THR B N 1
ATOM 2155 C CA . THR B 1 127 ? -9.453 25.562 7.68 1 98.44 127 THR B CA 1
ATOM 2156 C C . THR B 1 127 ? -10.07 24.812 8.859 1 98.44 127 THR B C 1
ATOM 2158 O O . THR B 1 127 ? -10.609 23.719 8.688 1 98.44 127 THR B O 1
ATOM 2161 N N . SER B 1 128 ? -9.844 25.453 10.055 1 98.31 128 SER B N 1
ATOM 2162 C CA . SER B 1 128 ? -10.5 24.844 11.203 1 98.31 128 SER B CA 1
ATOM 2163 C C . SER B 1 128 ? -12.016 24.781 11.008 1 98.31 128 SER B C 1
ATOM 2165 O O . SER B 1 128 ? -12.609 25.719 10.461 1 98.31 128 SER B O 1
ATOM 2167 N N . ASN B 1 129 ? -12.617 23.75 11.445 1 98.06 129 ASN B N 1
ATOM 2168 C CA . ASN B 1 129 ? -14.055 23.516 11.289 1 98.06 129 ASN B CA 1
ATOM 2169 C C . ASN B 1 129 ? -14.648 22.859 12.523 1 98.06 129 ASN B C 1
ATOM 2171 O O . ASN B 1 129 ? -14.445 21.656 12.75 1 98.06 129 ASN B O 1
ATOM 2175 N N . GLY B 1 130 ? -15.312 23.547 13.297 1 97.5 130 GLY B N 1
ATOM 2176 C CA . GLY B 1 130 ? -15.906 23.016 14.516 1 97.5 130 GLY B CA 1
ATOM 2177 C C . GLY B 1 130 ? -14.977 23.109 15.711 1 97.5 130 GLY B C 1
ATOM 2178 O O . GLY B 1 130 ? -15.242 22.5 16.75 1 97.5 130 GLY B O 1
ATOM 2179 N N . ALA B 1 131 ? -13.867 23.688 15.602 1 98.19 131 ALA B N 1
ATOM 2180 C CA . ALA B 1 131 ? -12.898 23.922 16.672 1 98.19 131 ALA B CA 1
ATOM 2181 C C . ALA B 1 131 ? -12.062 25.172 16.391 1 98.19 131 ALA B C 1
ATOM 2183 O O . ALA B 1 131 ? -12.062 25.688 15.273 1 98.19 131 ALA B O 1
ATOM 2184 N N . SER B 1 132 ? -11.469 25.672 17.438 1 98.12 132 SER B N 1
ATOM 2185 C CA . SER B 1 132 ? -10.547 26.781 17.25 1 98.12 132 SER B CA 1
ATOM 2186 C C . SER B 1 132 ? -9.32 26.344 16.469 1 98.12 132 SER B C 1
ATOM 2188 O O . SER B 1 132 ? -9.047 25.156 16.328 1 98.12 132 SER B O 1
ATOM 2190 N N . ASP B 1 133 ? -8.602 27.312 15.906 1 98.19 133 ASP B N 1
ATOM 2191 C CA . ASP B 1 133 ? -7.352 27.031 15.219 1 98.19 133 ASP B CA 1
ATOM 2192 C C . ASP B 1 133 ? -6.367 26.312 16.141 1 98.19 133 ASP B C 1
ATOM 2194 O O . ASP B 1 133 ? -5.672 25.391 15.719 1 98.19 133 ASP B O 1
ATOM 2198 N N . GLU B 1 134 ? -6.328 26.812 17.375 1 98.12 134 GLU B N 1
ATOM 2199 C CA . GLU B 1 134 ? -5.43 26.203 18.344 1 98.12 134 GLU B CA 1
ATOM 2200 C C . GLU B 1 134 ? -5.789 24.734 18.578 1 98.12 134 GLU B C 1
ATOM 2202 O O . GLU B 1 134 ? -4.91 23.875 18.594 1 98.12 134 GLU B O 1
ATOM 2207 N N . GLU B 1 135 ? -7.023 24.438 18.766 1 98.44 135 GLU B N 1
ATOM 2208 C CA . GLU B 1 135 ? -7.484 23.078 19.016 1 98.44 135 GLU B CA 1
ATOM 2209 C C . GLU B 1 135 ? -7.219 22.188 17.797 1 98.44 135 GLU B C 1
ATOM 2211 O O . GLU B 1 135 ? -6.742 21.047 17.953 1 98.44 135 GLU B O 1
ATOM 2216 N N . SER B 1 136 ? -7.574 22.672 16.594 1 98.62 136 SER B N 1
ATOM 2217 C CA . SER B 1 136 ? -7.352 21.875 15.406 1 98.62 136 SER B CA 1
ATOM 2218 C C . SER B 1 136 ? -5.863 21.609 15.188 1 98.62 136 SER B C 1
ATOM 2220 O O . SER B 1 136 ? -5.477 20.531 14.742 1 98.62 136 SER B O 1
ATOM 2222 N N . ARG B 1 137 ? -4.992 22.562 15.516 1 98.75 137 ARG B N 1
ATOM 2223 C CA . ARG B 1 137 ? -3.549 22.375 15.406 1 98.75 137 ARG B CA 1
ATOM 2224 C C . ARG B 1 137 ? -3.072 21.266 16.328 1 98.75 137 ARG B C 1
ATOM 2226 O O . ARG B 1 137 ? -2.258 20.422 15.93 1 98.75 137 ARG B O 1
ATOM 2233 N N . LYS B 1 138 ? -3.588 21.328 17.516 1 98.81 138 LYS B N 1
ATOM 2234 C CA . LYS B 1 138 ? -3.205 20.297 18.484 1 98.81 138 LYS B CA 1
ATOM 2235 C C . LYS B 1 138 ? -3.605 18.906 18 1 98.81 138 LYS B C 1
ATOM 2237 O O . LYS B 1 138 ? -2.83 17.969 18.125 1 98.81 138 LYS B O 1
ATOM 2242 N N . VAL B 1 139 ? -4.789 18.812 17.469 1 98.75 139 VAL B N 1
ATOM 2243 C CA . VAL B 1 139 ? -5.297 17.547 16.969 1 98.75 139 VAL B CA 1
ATOM 2244 C C . VAL B 1 139 ? -4.41 17.031 15.828 1 98.75 139 VAL B C 1
ATOM 2246 O O . VAL B 1 139 ? -3.936 15.898 15.859 1 98.75 139 VAL B O 1
ATOM 2249 N N . ILE B 1 140 ? -4.098 17.875 14.836 1 98.88 140 ILE B N 1
ATOM 2250 C CA . ILE B 1 140 ? -3.352 17.469 13.656 1 98.88 140 ILE B CA 1
ATOM 2251 C C . ILE B 1 140 ? -1.897 17.188 14.031 1 98.88 140 ILE B C 1
ATOM 2253 O O . ILE B 1 140 ? -1.323 16.188 13.609 1 98.88 140 ILE B O 1
ATOM 2257 N N . SER B 1 141 ? -1.379 18.062 14.844 1 98.88 141 SER B N 1
ATOM 2258 C CA . SER B 1 141 ? -0.02 17.828 15.328 1 98.88 141 SER B CA 1
ATOM 2259 C C . SER B 1 141 ? 0.085 16.5 16.078 1 98.88 141 SER B C 1
ATOM 2261 O O . SER B 1 141 ? 1.054 15.758 15.891 1 98.88 141 SER B O 1
ATOM 2263 N N . GLY B 1 142 ? -0.881 16.219 16.891 1 98.88 142 GLY B N 1
ATOM 2264 C CA . GLY B 1 142 ? -0.9 14.961 17.625 1 98.88 142 GLY B CA 1
ATOM 2265 C C . GLY B 1 142 ? -0.951 13.742 16.734 1 98.88 142 GLY B C 1
ATOM 2266 O O . GLY B 1 142 ? -0.283 12.742 16.984 1 98.88 142 GLY B O 1
ATOM 2267 N N . ILE B 1 143 ? -1.705 13.812 15.656 1 98.81 143 ILE B N 1
ATOM 2268 C CA . ILE B 1 143 ? -1.812 12.727 14.688 1 98.81 143 ILE B CA 1
ATOM 2269 C C . ILE B 1 143 ? -0.458 12.5 14.016 1 98.81 143 ILE B C 1
ATOM 2271 O O . ILE B 1 143 ? -0.01 11.359 13.883 1 98.81 143 ILE B O 1
ATOM 2275 N N . PHE B 1 144 ? 0.22 13.617 13.617 1 98.88 144 PHE B N 1
ATOM 2276 C CA . PHE B 1 144 ? 1.512 13.508 12.945 1 98.88 144 PHE B CA 1
ATOM 2277 C C . PHE B 1 144 ? 2.557 12.914 13.883 1 98.88 144 PHE B C 1
ATOM 2279 O O . PHE B 1 144 ? 3.271 11.984 13.516 1 98.88 144 PHE B O 1
ATOM 2286 N N . THR B 1 145 ? 2.59 13.352 15.141 1 98.88 145 THR B N 1
ATOM 2287 C CA . THR B 1 145 ? 3.617 12.906 16.078 1 98.88 145 THR B CA 1
ATOM 2288 C C . THR B 1 145 ? 3.391 11.445 16.469 1 98.88 145 THR B C 1
ATOM 2290 O O . THR B 1 145 ? 4.344 10.672 16.594 1 98.88 145 THR B O 1
ATOM 2293 N N . ALA B 1 146 ? 2.154 11.07 16.656 1 98.88 146 ALA B N 1
ATOM 2294 C CA . ALA B 1 146 ? 1.856 9.664 16.891 1 98.88 146 ALA B CA 1
ATOM 2295 C C . ALA B 1 146 ? 2.305 8.797 15.727 1 98.88 146 ALA B C 1
ATOM 2297 O O . ALA B 1 146 ? 2.824 7.691 15.922 1 98.88 146 ALA B O 1
ATOM 2298 N N . GLY B 1 147 ? 2.088 9.328 14.523 1 98.81 147 GLY B N 1
ATOM 2299 C CA . GLY B 1 147 ? 2.557 8.617 13.344 1 98.81 147 GLY B CA 1
ATOM 2300 C C . GLY B 1 147 ? 4.062 8.422 13.32 1 98.81 147 GLY B C 1
ATOM 2301 O O . GLY B 1 147 ? 4.547 7.336 13 1 98.81 147 GLY B O 1
ATOM 2302 N N . PHE B 1 148 ? 4.785 9.453 13.688 1 98.88 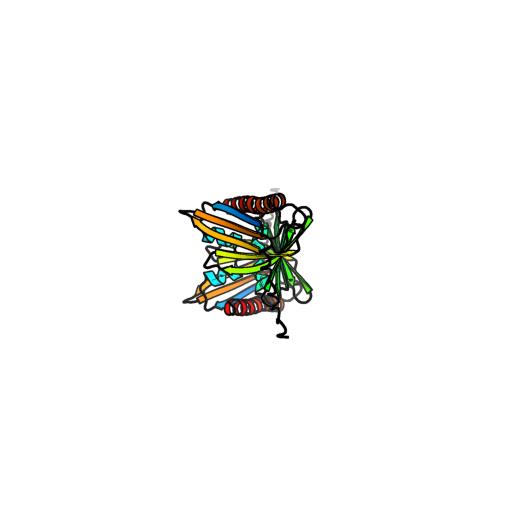148 PHE B N 1
ATOM 2303 C CA . PHE B 1 148 ? 6.238 9.344 13.734 1 98.88 148 PHE B CA 1
ATOM 2304 C C . PHE B 1 148 ? 6.676 8.297 14.758 1 98.88 148 PHE B C 1
ATOM 2306 O O . PHE B 1 148 ? 7.613 7.539 14.508 1 98.88 148 PHE B O 1
ATOM 2313 N N . ASP B 1 149 ? 5.992 8.227 15.906 1 98.56 149 ASP B N 1
ATOM 2314 C CA . ASP B 1 149 ? 6.297 7.207 16.906 1 98.56 149 ASP B CA 1
ATOM 2315 C C . ASP B 1 149 ? 6.059 5.805 16.359 1 98.56 149 ASP B C 1
ATOM 2317 O O . ASP B 1 149 ? 6.875 4.902 16.562 1 98.56 149 ASP B O 1
ATOM 2321 N N . GLY B 1 150 ? 4.992 5.668 15.648 1 98 150 GLY B N 1
ATOM 2322 C CA . GLY B 1 150 ? 4.711 4.391 15.016 1 98 150 GLY B CA 1
ATOM 2323 C C . GLY B 1 150 ? 5.742 4.004 13.969 1 98 150 GLY B C 1
ATOM 2324 O O . GLY B 1 150 ? 6.133 2.838 13.883 1 98 150 GLY B O 1
ATOM 2325 N N . LEU B 1 151 ? 6.121 4.957 13.188 1 98.12 151 LEU B N 1
ATOM 2326 C CA . LEU B 1 151 ? 7.117 4.73 12.141 1 98.12 151 LEU B CA 1
ATOM 2327 C C . LEU B 1 151 ? 8.445 4.285 12.742 1 98.12 151 LEU B C 1
ATOM 2329 O O . LEU B 1 151 ? 9.086 3.361 12.234 1 98.12 151 LEU B O 1
ATOM 2333 N N . LYS B 1 152 ? 8.836 4.926 13.836 1 98.25 152 LYS B N 1
ATOM 2334 C CA . LYS B 1 152 ? 10.047 4.543 14.547 1 98.25 152 LYS B CA 1
ATOM 2335 C C . LYS B 1 152 ? 9.984 3.094 15.008 1 98.25 152 LYS B C 1
ATOM 2337 O O . LYS B 1 152 ? 10.938 2.334 14.836 1 98.25 152 LYS B O 1
ATOM 2342 N N . GLN B 1 153 ? 8.883 2.709 15.547 1 96.25 153 GLN B N 1
ATOM 2343 C CA . GLN B 1 153 ? 8.711 1.343 16.031 1 96.25 153 GLN B CA 1
ATOM 2344 C C . GLN B 1 153 ? 8.75 0.343 14.883 1 96.25 153 GLN B C 1
ATOM 2346 O O . GLN B 1 153 ? 9.398 -0.704 14.984 1 96.25 153 GLN B O 1
ATOM 2351 N N . LYS B 1 154 ? 8.07 0.756 13.828 1 94.81 154 LYS B N 1
ATOM 2352 C CA . LYS B 1 154 ? 8.016 -0.115 12.656 1 94.81 154 LYS B CA 1
ATOM 2353 C C . LYS B 1 154 ? 9.414 -0.368 12.094 1 94.81 154 LYS B C 1
ATOM 2355 O O . LYS B 1 154 ? 9.773 -1.511 11.812 1 94.81 154 LYS B O 1
ATOM 2360 N N . LEU B 1 155 ? 10.188 0.646 11.977 1 96 155 LEU B N 1
ATOM 2361 C CA . LEU B 1 155 ? 11.5 0.548 11.352 1 96 155 LEU B CA 1
ATOM 2362 C C . LEU B 1 155 ? 12.484 -0.159 12.281 1 96 155 LEU B C 1
ATOM 2364 O O . LEU B 1 155 ? 13.383 -0.864 11.812 1 96 155 LEU B O 1
ATOM 2368 N N . ALA B 1 156 ? 12.328 -0.037 13.594 1 94.38 156 ALA B N 1
ATOM 2369 C CA . ALA B 1 156 ? 13.211 -0.686 14.562 1 94.38 156 ALA B CA 1
ATOM 2370 C C . ALA B 1 156 ? 12.977 -2.193 14.594 1 94.38 156 ALA B C 1
ATOM 2372 O O . ALA B 1 156 ? 13.875 -2.959 14.953 1 94.38 156 ALA B O 1
ATOM 2373 N N . ALA B 1 157 ? 11.836 -2.613 14.195 1 87.44 157 ALA B N 1
ATOM 2374 C CA . ALA B 1 157 ? 11.469 -4.027 14.258 1 87.44 157 ALA B CA 1
ATOM 2375 C C . ALA B 1 157 ? 11.984 -4.777 13.031 1 87.44 157 ALA B C 1
ATOM 2377 O O . ALA B 1 157 ? 11.938 -6.008 12.984 1 87.44 157 ALA B O 1
ATOM 2378 N N . GLN B 1 158 ? 12.492 -4.184 11.992 1 80.75 158 GLN B N 1
ATOM 2379 C CA . GLN B 1 158 ? 12.953 -4.82 10.758 1 80.75 158 GLN B CA 1
ATOM 2380 C C . GLN B 1 158 ? 14.43 -5.203 10.867 1 80.75 158 GLN B C 1
ATOM 2382 O O . GLN B 1 158 ? 15.242 -4.418 11.352 1 80.75 158 GLN B O 1
#